Protein AF-A0A5B6Z9G5-F1 (afdb_monomer_lite)

Sequence (323 aa):
SIVTVLFQEIDYSLQIERFTKTFKMTALPQIHAKLITLLELLIKPQKDLNKVVNILQALYEVAIRDFFKEKRSIDQLREDGLALRRPVSSAGLLFENAVEVPNSNNETFYRQARRLHTIFTSLDSMHNIPTNLEARRRIAFFSNSLFMNMPHAPQVEKMMAFSVLTPYYNEEVVFSKEQLRTDNEDGISILYYLQTIYADEWKNFMERMRREGLVDDKEIWTNKLGDLRLWASYRGQTLARTVRGMMYYYRALKMLAFLDSASEMDIREGSRELASMRQGSSLDGFSSERSPSMRSLGRADSSLSLLFKGHECGTALMKFTYV

Organism: Davidia involucrata (NCBI:txid16924)

pLDDT: mean 77.59, std 17.52, range [23.08, 95.06]

Radius of gyration: 28.34 Å; chains: 1; bounding box: 59×41×86 Å

Foldseek 3Di:
DLVVLLVVVCVVCVVVVNNVVFWDVVLVVVLLVLLLVLLVQLLDPDHDQVVNQVSVLVNLCSSPAVTTPDGDDPVRCVVSVNDDVDDPPPDDDPCRPPDDRDDPPPPVVNVVSVVVSCVSPPDVPVVPQPPDPVVNVVVVVVVVVVPDPDDDDDQLLPDAADEAEDPDDPFDQWDDLCQQVDADPVRDGLVNVCCVVPVVVVVVLVVVVVLVPDDDPVCCVPVVVVVSRLVSSCPVPPNNVVVVVLVVLLVVQLVRNLVVPDDPVLVVVLVVQLVVVVVVSVPPDDDDDDDDDDDDPDDPPNSCVVSHPPVSNVSSCVRYHYD

Structure (mmCIF, N/CA/C/O backbone):
data_AF-A0A5B6Z9G5-F1
#
_entry.id   AF-A0A5B6Z9G5-F1
#
loop_
_atom_site.group_PDB
_atom_site.id
_atom_site.type_symbol
_atom_site.label_atom_id
_atom_site.label_alt_id
_atom_site.label_comp_id
_atom_site.label_asym_id
_atom_site.label_entity_id
_atom_site.label_seq_id
_atom_site.pdbx_PDB_ins_code
_atom_site.Cartn_x
_atom_site.Cartn_y
_atom_site.Cartn_z
_atom_site.occupancy
_atom_site.B_iso_or_equiv
_atom_site.auth_seq_id
_atom_site.auth_comp_id
_atom_site.auth_asym_id
_atom_site.auth_atom_id
_atom_site.pdbx_PDB_model_num
ATOM 1 N N . SER A 1 1 ? -19.121 -10.468 30.769 1.00 72.38 1 SER A N 1
ATOM 2 C CA . SER A 1 1 ? -17.883 -9.899 31.346 1.00 72.38 1 SER A CA 1
ATOM 3 C C . SER A 1 1 ? -18.091 -8.407 31.527 1.00 72.38 1 SER A C 1
ATOM 5 O O . SER A 1 1 ? -18.779 -7.834 30.692 1.00 72.38 1 SER A O 1
ATOM 7 N N . ILE A 1 2 ? -17.516 -7.789 32.566 1.00 79.94 2 ILE A N 1
ATOM 8 C CA . ILE A 1 2 ? -17.604 -6.334 32.826 1.00 79.94 2 ILE A CA 1
ATOM 9 C C . ILE A 1 2 ? -17.257 -5.531 31.563 1.00 79.94 2 ILE A C 1
ATOM 11 O O . ILE A 1 2 ? -17.966 -4.608 31.186 1.00 79.94 2 ILE A O 1
ATOM 15 N N . VAL A 1 3 ? -16.201 -5.949 30.858 1.00 80.56 3 VAL A N 1
ATOM 16 C CA . VAL A 1 3 ? -15.736 -5.307 29.621 1.00 80.56 3 VAL A CA 1
ATOM 17 C C . VAL A 1 3 ? -16.785 -5.380 28.506 1.00 80.56 3 VAL A C 1
ATOM 19 O O . VAL A 1 3 ? -16.980 -4.411 27.784 1.00 80.56 3 VAL A O 1
ATOM 22 N N . THR A 1 4 ? -17.492 -6.506 28.372 1.00 83.44 4 THR A N 1
ATOM 23 C CA . THR A 1 4 ? -18.550 -6.672 27.359 1.00 83.44 4 THR A CA 1
ATOM 24 C C . THR A 1 4 ? -19.717 -5.729 27.617 1.00 83.44 4 THR A C 1
ATOM 26 O O . THR A 1 4 ? -20.205 -5.111 26.681 1.00 83.44 4 THR A O 1
ATOM 29 N N . VAL A 1 5 ? -20.134 -5.602 28.880 1.00 84.88 5 VAL A N 1
ATOM 30 C CA . VAL A 1 5 ? -21.223 -4.699 29.276 1.00 84.88 5 VAL A CA 1
ATOM 31 C C . VAL A 1 5 ? -20.824 -3.247 29.022 1.00 84.88 5 VAL A C 1
ATOM 33 O O . VAL A 1 5 ? -21.593 -2.498 28.430 1.00 84.88 5 VAL A O 1
ATOM 36 N N . LEU A 1 6 ? -19.591 -2.871 29.381 1.00 85.50 6 LEU A N 1
ATOM 37 C CA . LEU A 1 6 ? -19.064 -1.534 29.110 1.00 85.50 6 LEU A CA 1
ATOM 38 C C . LEU A 1 6 ? -19.105 -1.197 27.611 1.00 85.50 6 LEU A C 1
ATOM 40 O O . LEU A 1 6 ? -19.570 -0.123 27.241 1.00 85.50 6 LEU A O 1
ATOM 44 N N . PHE A 1 7 ? -18.646 -2.106 26.744 1.00 86.69 7 PHE A N 1
ATOM 45 C CA . PHE A 1 7 ? -18.702 -1.881 25.296 1.00 86.69 7 PHE A CA 1
ATOM 46 C C . PHE A 1 7 ? -20.137 -1.818 24.767 1.00 86.69 7 PHE A C 1
ATOM 48 O O . PHE A 1 7 ? -20.434 -0.929 23.981 1.00 86.69 7 PHE A O 1
ATOM 55 N N . GLN A 1 8 ? -21.044 -2.671 25.251 1.00 88.44 8 GLN A N 1
ATOM 56 C CA . GLN A 1 8 ? -22.463 -2.604 24.882 1.00 88.44 8 GLN A CA 1
ATOM 57 C C . GLN A 1 8 ? -23.096 -1.260 25.256 1.00 88.44 8 GLN A C 1
ATOM 59 O O . GLN A 1 8 ? -23.886 -0.715 24.491 1.00 88.44 8 GLN A O 1
ATOM 64 N N . GLU A 1 9 ? -22.739 -0.701 26.410 1.00 85.62 9 GLU A N 1
ATOM 65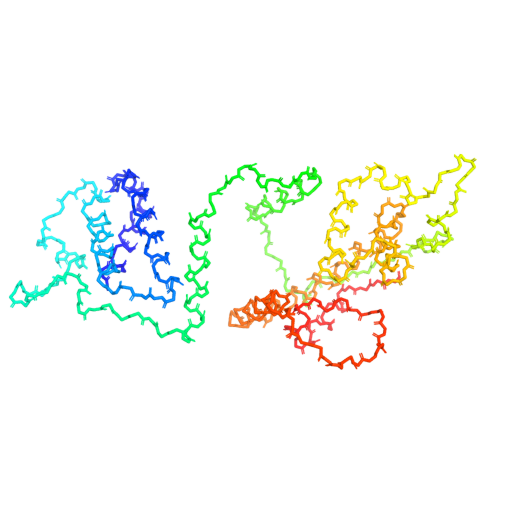 C CA . GLU A 1 9 ? -23.256 0.590 26.859 1.00 85.62 9 GLU A CA 1
ATOM 66 C C . GLU A 1 9 ? -22.680 1.771 26.061 1.00 85.62 9 GLU A C 1
ATOM 68 O O . GLU A 1 9 ? -23.389 2.742 25.764 1.00 85.62 9 GLU A O 1
ATOM 73 N N . ILE A 1 10 ? -21.409 1.670 25.660 1.00 88.06 10 ILE A N 1
ATOM 74 C CA . ILE A 1 10 ? -20.776 2.600 24.719 1.00 88.06 10 ILE A CA 1
ATOM 75 C C . ILE A 1 10 ? -21.482 2.538 23.361 1.00 88.06 10 ILE A C 1
ATOM 77 O O . ILE A 1 10 ? -21.904 3.579 22.857 1.00 88.06 10 ILE A O 1
ATOM 81 N N . ASP A 1 11 ? -21.663 1.340 22.804 1.00 89.06 11 ASP A N 1
ATOM 82 C CA . ASP A 1 11 ? -22.306 1.119 21.506 1.00 89.06 11 ASP A CA 1
ATOM 83 C C . ASP A 1 11 ? -23.750 1.627 21.511 1.00 89.06 11 ASP A C 1
ATOM 85 O O . ASP A 1 11 ? -24.159 2.355 20.606 1.00 89.06 11 ASP A O 1
ATOM 89 N N . TYR A 1 12 ? -24.508 1.330 22.570 1.00 90.62 12 TYR A N 1
ATOM 90 C CA . TYR A 1 12 ? -25.862 1.846 22.753 1.00 90.62 12 TYR A CA 1
ATOM 91 C C . TYR A 1 12 ? -25.879 3.378 22.807 1.00 90.62 12 TYR A C 1
ATOM 93 O O . TYR A 1 12 ? -26.676 4.018 22.124 1.00 90.62 12 TYR A O 1
ATOM 101 N N . SER A 1 13 ? -24.960 3.989 23.562 1.00 87.56 13 SER A N 1
ATOM 102 C CA . SER A 1 13 ? -24.855 5.451 23.666 1.00 87.56 13 SER A CA 1
ATOM 103 C C . SER A 1 13 ? -24.471 6.128 22.346 1.00 87.56 13 SER A C 1
ATOM 105 O O . SER A 1 13 ? -24.858 7.278 22.114 1.00 87.56 13 SER A O 1
ATOM 107 N N . LEU A 1 14 ? -23.708 5.438 21.492 1.00 88.50 14 LEU A N 1
ATOM 108 C CA . LEU A 1 14 ? -23.378 5.884 20.139 1.00 88.50 14 LEU A CA 1
ATOM 109 C C . LEU A 1 14 ? -24.593 5.788 19.210 1.00 88.50 14 LEU A C 1
ATOM 111 O O . LEU A 1 14 ? -24.876 6.754 18.509 1.00 88.50 14 LEU A O 1
ATOM 115 N N . GLN A 1 15 ? -25.345 4.683 19.256 1.00 90.69 15 GLN A N 1
ATOM 116 C CA . GLN A 1 15 ? -26.559 4.488 18.449 1.00 90.69 15 GLN A CA 1
ATOM 117 C C . GLN A 1 15 ? -27.635 5.542 18.730 1.00 90.69 15 GLN A C 1
ATOM 119 O O . GLN A 1 15 ? -28.311 5.992 17.812 1.00 90.69 15 GLN A O 1
ATOM 124 N N . ILE A 1 16 ? -27.782 5.957 19.990 1.00 92.62 16 ILE A N 1
ATOM 125 C CA . ILE A 1 16 ? -28.733 7.009 20.384 1.00 92.62 16 ILE A CA 1
ATOM 126 C C . ILE A 1 16 ? -28.155 8.431 20.257 1.00 92.62 16 ILE A C 1
ATOM 128 O O . ILE A 1 16 ? -28.803 9.382 20.693 1.00 92.62 16 ILE A O 1
ATOM 132 N N . GLU A 1 17 ? -26.929 8.580 19.740 1.00 88.44 17 GLU A N 1
ATOM 133 C CA . GLU A 1 17 ? -26.208 9.852 19.555 1.00 88.44 17 GLU A CA 1
ATOM 134 C C . GLU A 1 17 ? -26.022 10.684 20.845 1.00 88.44 17 GLU A C 1
ATOM 136 O O . GLU A 1 17 ? -25.923 11.914 20.827 1.00 88.44 17 GLU A O 1
ATOM 141 N N . ARG A 1 18 ? -25.956 10.030 22.013 1.00 88.56 18 ARG A N 1
ATOM 142 C CA . ARG A 1 18 ? -25.807 10.696 23.327 1.00 88.56 18 ARG A CA 1
ATOM 143 C C . ARG A 1 18 ? -24.480 10.417 24.017 1.00 88.56 18 ARG A C 1
ATOM 145 O O . ARG A 1 18 ? -24.321 10.768 25.183 1.00 88.56 18 ARG A O 1
ATOM 152 N N . PHE A 1 19 ? -23.500 9.874 23.306 1.00 86.88 19 PHE A N 1
ATOM 153 C CA . PHE A 1 19 ? -22.200 9.506 23.866 1.00 86.88 19 PHE A CA 1
ATOM 154 C C . PHE A 1 19 ? -21.541 10.615 24.710 1.00 86.88 19 PHE A C 1
ATOM 156 O O . PHE A 1 19 ? -21.166 10.380 25.854 1.00 86.88 19 PHE A O 1
ATOM 163 N N . THR A 1 20 ? -21.484 11.857 24.218 1.00 86.88 20 THR A N 1
ATOM 164 C CA . THR A 1 20 ? -20.889 12.990 24.960 1.00 86.88 20 THR A CA 1
ATOM 165 C C . THR A 1 20 ? -21.733 13.471 26.144 1.00 86.88 20 THR A C 1
ATOM 167 O O . THR A 1 20 ? -21.238 14.223 26.988 1.00 86.88 20 THR A O 1
ATOM 170 N N . LYS A 1 21 ? -23.007 13.070 26.230 1.00 86.00 21 LYS A N 1
ATOM 171 C CA . LYS A 1 21 ? -23.881 13.327 27.383 1.00 86.00 21 LYS A CA 1
ATOM 172 C C . LYS A 1 21 ? -23.712 12.254 28.455 1.00 86.00 21 LYS A C 1
ATOM 174 O O . LYS A 1 21 ? -23.708 12.609 29.625 1.00 86.00 21 LYS A O 1
ATOM 179 N N . THR A 1 22 ? -23.513 10.998 28.065 1.00 84.19 22 THR A N 1
ATOM 180 C CA . THR A 1 22 ? -23.320 9.871 28.990 1.00 84.19 22 THR A CA 1
ATOM 181 C C . THR A 1 22 ? -21.892 9.820 29.548 1.00 84.19 22 THR A C 1
ATOM 183 O O . THR A 1 22 ? -21.693 9.594 30.743 1.00 84.19 22 THR A O 1
ATOM 186 N N . PHE A 1 23 ? -20.889 10.096 28.708 1.00 88.50 23 PHE A N 1
ATOM 187 C CA . PHE A 1 23 ? -19.476 9.901 29.036 1.00 88.50 23 PHE A CA 1
ATOM 188 C C . PHE A 1 23 ? -18.672 11.203 29.113 1.00 88.50 23 PHE A C 1
ATOM 190 O O . PHE A 1 23 ? -18.927 12.196 28.423 1.00 88.50 23 PHE A O 1
ATOM 197 N N . LYS A 1 24 ? -17.658 11.199 29.977 1.00 88.75 24 LYS A N 1
ATOM 198 C CA . LYS A 1 24 ? -16.729 12.297 30.220 1.00 88.75 24 LYS A CA 1
ATOM 199 C C . LYS A 1 24 ? -15.472 12.119 29.365 1.00 88.75 24 LYS A C 1
ATOM 201 O O . LYS A 1 24 ? -14.555 11.377 29.711 1.00 88.75 24 LYS A O 1
ATOM 206 N N . MET A 1 25 ? -15.379 12.887 28.280 1.00 86.75 25 MET A N 1
ATOM 207 C CA . MET A 1 25 ? -14.253 12.809 27.334 1.00 86.75 25 MET A CA 1
ATOM 208 C C . MET A 1 25 ? -12.884 13.135 27.948 1.00 86.75 25 MET A C 1
ATOM 210 O O . MET A 1 25 ? -11.865 12.700 27.426 1.00 86.75 25 MET A O 1
ATOM 214 N N . THR A 1 26 ? -12.829 13.846 29.079 1.00 88.56 26 THR A N 1
ATOM 215 C CA . THR A 1 26 ? -11.560 14.143 29.769 1.00 88.56 26 THR A CA 1
ATOM 216 C C . THR A 1 26 ? -10.908 12.907 30.394 1.00 88.56 26 THR A C 1
ATOM 218 O O . THR A 1 26 ? -9.717 12.942 30.681 1.00 88.56 26 THR A O 1
ATOM 221 N N . ALA A 1 27 ? -11.672 11.837 30.644 1.00 87.69 27 ALA A N 1
ATOM 222 C CA . ALA A 1 27 ? -11.145 10.578 31.173 1.00 87.69 27 ALA A CA 1
ATOM 223 C C . ALA A 1 27 ? -10.546 9.690 30.066 1.00 87.69 27 ALA A C 1
ATOM 225 O O . ALA A 1 27 ? -9.712 8.831 30.341 1.00 87.69 27 ALA A O 1
ATOM 226 N N . LEU A 1 28 ? -10.898 9.925 28.796 1.00 86.75 28 LEU A N 1
ATOM 227 C CA . LEU A 1 28 ? -10.432 9.114 27.669 1.00 86.75 28 LEU A CA 1
ATOM 228 C C . LEU A 1 28 ? -8.901 9.169 27.464 1.00 86.75 28 LEU A C 1
ATOM 230 O O . LEU A 1 28 ? -8.300 8.104 27.308 1.00 86.75 28 LEU A O 1
ATOM 234 N N . PRO A 1 29 ? -8.221 10.335 27.554 1.00 89.00 29 PRO A N 1
ATOM 235 C CA . PRO A 1 29 ? -6.756 10.383 27.538 1.00 89.00 29 PRO A CA 1
ATOM 236 C C . PRO A 1 29 ? -6.107 9.591 28.680 1.00 89.00 29 PRO A C 1
ATOM 238 O O . PRO A 1 29 ? -5.030 9.025 28.505 1.00 89.00 29 PRO A O 1
ATOM 241 N N . GLN A 1 30 ? -6.761 9.518 29.845 1.00 88.69 30 GLN A N 1
ATOM 242 C CA . GLN A 1 30 ? -6.260 8.755 30.989 1.00 88.69 30 GLN A CA 1
ATOM 243 C C . GLN A 1 30 ? -6.385 7.248 30.740 1.00 88.69 30 GLN A C 1
ATOM 245 O O . GLN A 1 30 ? -5.425 6.516 30.973 1.00 88.69 30 GLN A O 1
ATOM 250 N N . ILE A 1 31 ? -7.520 6.797 30.192 1.00 89.38 31 ILE A N 1
ATOM 251 C CA . ILE A 1 31 ? -7.721 5.410 29.742 1.00 89.38 31 ILE A CA 1
ATOM 252 C C . ILE A 1 31 ? -6.648 5.035 28.715 1.00 89.38 31 ILE A C 1
ATOM 254 O O . ILE A 1 31 ? -5.987 4.010 28.864 1.00 89.38 31 ILE A O 1
ATOM 258 N N . HIS A 1 32 ? -6.422 5.896 27.719 1.00 88.31 32 HIS A N 1
ATOM 259 C CA . HIS A 1 32 ? -5.396 5.701 26.696 1.00 88.31 32 HIS A CA 1
ATOM 260 C C . HIS A 1 32 ? -3.990 5.548 27.301 1.00 88.31 32 HIS A C 1
ATOM 262 O O . HIS A 1 32 ? -3.297 4.572 27.016 1.00 88.31 32 HIS A O 1
ATOM 268 N N . ALA A 1 33 ? -3.588 6.453 28.199 1.00 89.62 33 ALA A N 1
ATOM 269 C CA . ALA A 1 33 ? -2.290 6.379 28.869 1.00 89.62 33 ALA A CA 1
ATOM 270 C C . ALA A 1 33 ? -2.132 5.090 29.696 1.00 89.62 33 ALA A C 1
ATOM 272 O O . ALA A 1 33 ? -1.096 4.429 29.628 1.00 89.62 33 ALA A O 1
ATOM 273 N N . LYS A 1 34 ? -3.169 4.686 30.444 1.00 89.44 34 LYS A N 1
ATOM 274 C CA . LYS A 1 34 ? -3.148 3.446 31.236 1.00 89.44 34 LYS A CA 1
ATOM 275 C C . LYS A 1 34 ? -3.071 2.199 30.351 1.00 89.44 34 LYS A C 1
ATOM 277 O O . LYS A 1 34 ? -2.311 1.285 30.670 1.00 89.44 34 LYS A O 1
ATOM 282 N N . LEU A 1 35 ? -3.772 2.177 29.216 1.00 89.44 35 LEU A N 1
ATOM 283 C CA . LEU A 1 35 ? -3.677 1.094 28.232 1.00 89.44 35 LEU A CA 1
ATOM 284 C C . LEU A 1 35 ? -2.273 0.972 27.631 1.00 89.44 35 LEU A C 1
ATOM 286 O O . LEU A 1 35 ? -1.777 -0.146 27.508 1.00 89.44 35 LEU A O 1
ATOM 290 N N . ILE A 1 36 ? -1.604 2.088 27.320 1.00 89.25 36 ILE A N 1
ATOM 291 C CA . ILE A 1 36 ? -0.202 2.064 26.872 1.00 89.25 36 ILE A CA 1
ATOM 292 C C . ILE A 1 36 ? 0.682 1.425 27.945 1.00 89.25 36 ILE A C 1
ATOM 294 O O . ILE A 1 36 ? 1.381 0.457 27.652 1.00 89.25 36 ILE A O 1
ATOM 298 N N . THR A 1 37 ? 0.587 1.879 29.201 1.00 89.44 37 THR A N 1
ATOM 299 C CA . THR A 1 37 ? 1.407 1.313 30.290 1.00 89.44 37 THR A CA 1
ATOM 300 C C . THR A 1 37 ? 1.150 -0.179 30.514 1.00 89.44 37 THR A C 1
ATOM 302 O O . THR A 1 37 ? 2.078 -0.933 30.808 1.00 89.44 37 THR A O 1
ATOM 305 N N . LEU A 1 38 ? -0.095 -0.636 30.327 1.00 88.75 38 LEU A N 1
ATOM 306 C CA . LEU A 1 38 ? -0.443 -2.054 30.397 1.00 88.75 38 LEU A CA 1
ATOM 307 C C . LEU A 1 38 ? 0.241 -2.842 29.274 1.00 88.75 38 LEU A C 1
ATOM 309 O O . LEU A 1 38 ? 0.842 -3.886 29.525 1.00 88.75 38 LEU A O 1
ATOM 313 N N . LEU A 1 39 ? 0.175 -2.340 28.039 1.00 88.00 39 LEU A N 1
ATOM 314 C CA . LEU A 1 39 ? 0.778 -2.988 26.877 1.00 88.00 39 LEU A CA 1
ATOM 315 C C . LEU A 1 39 ? 2.306 -3.028 26.971 1.00 88.00 39 LEU A C 1
ATOM 317 O O . LEU A 1 39 ? 2.897 -4.064 26.674 1.00 88.00 39 LEU A O 1
ATOM 321 N N . GLU A 1 40 ? 2.946 -1.960 27.444 1.00 88.12 40 GLU A N 1
ATOM 322 C CA . GLU A 1 40 ? 4.393 -1.925 27.687 1.00 88.12 40 GLU A CA 1
ATOM 323 C C . GLU A 1 40 ? 4.837 -3.004 28.682 1.00 88.12 40 GLU A C 1
ATOM 325 O O . GLU A 1 40 ? 5.852 -3.668 28.464 1.00 88.12 40 GLU A O 1
ATOM 330 N N . LEU A 1 41 ? 4.076 -3.222 29.760 1.00 85.81 41 LEU A N 1
ATOM 331 C CA . LEU A 1 41 ? 4.368 -4.291 30.719 1.00 85.81 41 LEU A CA 1
ATOM 332 C C . LEU A 1 41 ? 4.132 -5.685 30.142 1.00 85.81 41 LEU A C 1
ATOM 334 O O . LEU A 1 41 ? 4.900 -6.597 30.437 1.00 85.81 41 LEU A O 1
ATOM 338 N N . LEU A 1 42 ? 3.098 -5.857 29.316 1.00 83.69 42 LEU A N 1
ATOM 339 C CA . LEU A 1 42 ? 2.802 -7.140 28.680 1.00 83.69 42 LEU A CA 1
ATOM 340 C C . LEU A 1 42 ? 3.830 -7.516 27.604 1.00 83.69 42 LEU A C 1
ATOM 342 O O . LEU A 1 42 ? 4.060 -8.702 27.384 1.00 83.69 42 LEU A O 1
ATOM 346 N N . ILE A 1 43 ? 4.444 -6.533 26.938 1.00 82.94 43 ILE A N 1
ATOM 347 C CA . ILE A 1 43 ? 5.463 -6.755 25.900 1.00 82.94 43 ILE A CA 1
ATOM 348 C C . ILE A 1 43 ? 6.837 -7.091 26.507 1.00 82.94 43 ILE A C 1
ATOM 350 O O . ILE A 1 43 ? 7.643 -7.752 25.847 1.00 82.94 43 ILE A O 1
ATOM 354 N N . LYS A 1 44 ? 7.120 -6.672 27.750 1.00 81.88 44 LYS A N 1
ATOM 355 C CA . LYS A 1 44 ? 8.398 -6.950 28.426 1.00 81.88 44 LYS A CA 1
ATOM 356 C C . LYS A 1 44 ? 8.603 -8.455 28.691 1.00 81.88 44 LYS A C 1
ATOM 358 O O . LYS A 1 44 ? 7.646 -9.164 29.001 1.00 81.88 44 LYS A O 1
ATOM 363 N N . PRO A 1 45 ? 9.858 -8.950 28.624 1.00 69.81 45 PRO A N 1
ATOM 364 C CA . PRO A 1 45 ? 10.168 -10.367 28.836 1.00 69.81 45 PRO A CA 1
ATOM 365 C C . PRO A 1 45 ? 9.946 -10.814 30.289 1.00 69.81 45 PRO A C 1
ATOM 367 O O . PRO A 1 45 ? 9.496 -11.932 30.522 1.00 69.81 45 PRO A O 1
ATOM 370 N N . GLN A 1 46 ? 10.213 -9.939 31.265 1.00 72.44 46 GLN A N 1
ATOM 371 C CA . GLN A 1 46 ? 9.884 -10.167 32.673 1.00 72.44 46 GLN A CA 1
ATOM 372 C C . GLN A 1 46 ? 8.568 -9.474 33.017 1.00 72.44 46 GLN A C 1
ATOM 374 O O . GLN A 1 46 ? 8.451 -8.251 32.900 1.00 72.44 46 GLN A O 1
ATOM 379 N N . LYS A 1 47 ? 7.586 -10.267 33.445 1.00 75.62 47 LYS A N 1
ATOM 380 C CA . LYS A 1 47 ? 6.232 -9.798 33.737 1.00 75.62 47 LYS A CA 1
ATOM 381 C C . LYS A 1 47 ? 6.034 -9.715 35.239 1.00 75.62 47 LYS A C 1
ATOM 383 O O . LYS A 1 47 ? 6.121 -10.718 35.939 1.00 75.62 47 LYS A O 1
ATOM 388 N N . ASP A 1 48 ? 5.745 -8.517 35.715 1.00 78.62 48 ASP A N 1
ATOM 389 C CA . ASP A 1 48 ? 5.401 -8.280 37.110 1.00 78.62 48 ASP A CA 1
ATOM 390 C C . ASP A 1 48 ? 3.876 -8.328 37.255 1.00 78.62 48 ASP A C 1
ATOM 392 O O . ASP A 1 48 ? 3.177 -7.382 36.879 1.00 78.62 48 ASP A O 1
ATOM 396 N N . LEU A 1 49 ? 3.360 -9.460 37.746 1.00 78.44 49 LEU A N 1
ATOM 397 C CA . LEU A 1 49 ? 1.920 -9.698 37.885 1.00 78.44 49 LEU A CA 1
ATOM 398 C C . LEU A 1 49 ? 1.255 -8.652 38.788 1.00 78.44 49 LEU A C 1
ATOM 400 O O . LEU A 1 49 ? 0.174 -8.169 38.460 1.00 78.44 49 LEU A O 1
ATOM 404 N N . ASN A 1 50 ? 1.931 -8.218 39.854 1.00 80.25 50 ASN A N 1
ATOM 405 C CA . ASN A 1 50 ? 1.393 -7.226 40.785 1.00 80.25 50 ASN A CA 1
ATOM 406 C C . ASN A 1 50 ? 1.214 -5.869 40.098 1.00 80.25 50 ASN A C 1
ATOM 408 O O . ASN A 1 50 ? 0.188 -5.209 40.258 1.00 80.25 50 ASN A O 1
ATOM 412 N N . LYS A 1 51 ? 2.180 -5.461 39.265 1.00 82.62 51 LYS A N 1
ATOM 413 C CA . LYS A 1 51 ? 2.053 -4.224 38.477 1.00 82.62 51 LYS A CA 1
ATOM 414 C C . LYS A 1 51 ? 0.936 -4.311 37.440 1.00 82.62 51 LYS A C 1
ATOM 416 O O . LYS A 1 51 ? 0.218 -3.330 37.255 1.00 82.62 51 LYS A O 1
ATOM 421 N N . VAL A 1 52 ? 0.768 -5.464 36.790 1.00 83.31 52 VAL A N 1
ATOM 422 C CA . VAL A 1 52 ? -0.331 -5.687 35.834 1.00 83.31 52 VAL A CA 1
ATOM 423 C C . VAL A 1 52 ? -1.684 -5.573 36.537 1.00 83.31 52 VAL A C 1
ATOM 425 O O . VAL A 1 52 ? -2.550 -4.843 36.059 1.00 83.31 52 VAL A O 1
ATOM 428 N N . VAL A 1 53 ? -1.847 -6.222 37.694 1.00 83.00 53 VAL A N 1
ATOM 429 C CA . VAL A 1 53 ? -3.068 -6.143 38.512 1.00 83.00 53 VAL A CA 1
ATOM 430 C C . VAL A 1 53 ? -3.357 -4.697 38.923 1.00 83.00 53 VAL A C 1
ATOM 432 O O . VAL A 1 53 ? -4.464 -4.214 38.690 1.00 83.00 53 VAL A O 1
ATOM 435 N N . ASN A 1 54 ? -2.360 -3.968 39.431 1.00 85.06 54 ASN A N 1
ATOM 436 C CA . ASN A 1 54 ? -2.520 -2.565 39.830 1.00 85.06 54 ASN A CA 1
ATOM 437 C C . ASN A 1 54 ? -2.962 -1.667 38.664 1.00 85.06 54 ASN A C 1
ATOM 439 O O . ASN A 1 54 ? -3.795 -0.779 38.837 1.00 85.06 54 ASN A O 1
ATOM 443 N N . ILE A 1 55 ? -2.434 -1.894 37.457 1.00 86.06 55 ILE A N 1
ATOM 444 C CA . ILE A 1 55 ? -2.836 -1.121 36.274 1.00 86.06 55 ILE A CA 1
ATOM 445 C C . ILE A 1 55 ? -4.239 -1.502 35.811 1.00 86.06 55 ILE A C 1
ATOM 447 O O . ILE A 1 55 ? -4.996 -0.612 35.439 1.00 86.06 55 ILE A O 1
ATOM 451 N N . LEU A 1 56 ? -4.619 -2.781 35.860 1.00 85.00 56 LEU A N 1
ATOM 452 C CA . LEU A 1 56 ? -5.982 -3.211 35.537 1.00 85.00 56 LEU A CA 1
ATOM 453 C C . LEU A 1 56 ? -7.009 -2.644 36.523 1.00 85.00 56 LEU A C 1
ATOM 455 O O . LEU A 1 56 ? -8.083 -2.220 36.101 1.00 85.00 56 LEU A O 1
ATOM 459 N N . GLN A 1 57 ? -6.671 -2.566 37.812 1.00 84.06 57 GLN A N 1
ATOM 460 C CA . GLN A 1 57 ? -7.495 -1.896 38.822 1.00 84.06 57 GLN A CA 1
ATOM 461 C C . GLN A 1 57 ? -7.625 -0.399 38.541 1.00 84.06 57 GLN A C 1
ATOM 463 O O . GLN A 1 57 ? -8.740 0.116 38.506 1.00 84.06 57 GLN A O 1
ATOM 468 N N . ALA A 1 58 ? -6.509 0.283 38.267 1.00 86.25 58 ALA A N 1
ATOM 469 C CA . ALA A 1 58 ? -6.525 1.698 37.908 1.00 86.25 58 ALA A CA 1
ATOM 470 C C . ALA A 1 58 ? -7.327 1.950 36.619 1.00 86.25 58 ALA A C 1
ATOM 472 O O . ALA A 1 58 ? -8.059 2.928 36.521 1.00 86.25 58 ALA A O 1
ATOM 473 N N . LEU A 1 59 ? -7.220 1.061 35.629 1.00 87.06 59 LEU A N 1
ATOM 474 C CA . LEU A 1 59 ? -7.981 1.144 34.386 1.00 87.06 59 LEU A CA 1
ATOM 475 C C . LEU A 1 59 ? -9.477 0.946 34.637 1.00 87.06 59 LEU A C 1
ATOM 477 O O . LEU A 1 59 ? -10.278 1.692 34.086 1.00 87.06 59 LEU A O 1
ATOM 481 N N . TYR A 1 60 ? -9.852 -0.021 35.476 1.00 85.56 60 TYR A N 1
ATOM 482 C CA . TYR A 1 60 ? -11.239 -0.241 35.882 1.00 85.56 60 TYR A CA 1
ATOM 483 C C . TYR A 1 60 ? -11.810 0.975 36.618 1.00 85.56 60 TYR A C 1
ATOM 485 O O . TYR A 1 60 ? -12.923 1.402 36.323 1.00 85.56 60 TYR A O 1
ATOM 493 N N . GLU A 1 61 ? -11.046 1.564 37.538 1.00 85.31 61 GLU A N 1
ATOM 494 C CA . GLU A 1 61 ? -11.465 2.759 38.267 1.00 85.31 61 GLU A CA 1
ATOM 495 C C . GLU A 1 61 ? -11.727 3.927 37.313 1.00 85.31 61 GLU A C 1
ATOM 497 O O . GLU A 1 61 ? -12.823 4.485 37.319 1.00 85.31 61 GLU A O 1
ATOM 502 N N . VAL A 1 62 ? -10.792 4.220 36.407 1.00 86.12 62 VAL A N 1
ATOM 503 C CA . VAL A 1 62 ? -10.974 5.303 35.432 1.00 86.12 62 VAL A CA 1
ATOM 504 C C . VAL A 1 62 ? -12.121 4.990 34.458 1.00 86.12 62 VAL A C 1
ATOM 506 O O . VAL A 1 62 ? -12.949 5.856 34.182 1.00 86.12 62 VAL A O 1
ATOM 509 N N . ALA A 1 63 ? -12.219 3.757 33.952 1.00 84.88 63 ALA A N 1
ATOM 510 C CA . ALA A 1 63 ? -13.211 3.376 32.942 1.00 84.88 63 ALA A CA 1
ATOM 511 C C . ALA A 1 63 ? -14.644 3.257 33.483 1.00 84.88 63 ALA A C 1
ATOM 513 O O . ALA A 1 63 ? -15.588 3.481 32.732 1.00 84.88 63 ALA A O 1
ATOM 514 N N . ILE A 1 64 ? -14.827 2.902 34.757 1.00 83.31 64 ILE A N 1
ATOM 515 C CA . ILE A 1 64 ? -16.159 2.703 35.349 1.00 83.31 64 ILE A CA 1
ATOM 516 C C . ILE A 1 64 ? -16.574 3.878 36.238 1.00 83.31 64 ILE A C 1
ATOM 518 O O . ILE A 1 64 ? -17.755 4.214 36.276 1.00 83.31 64 ILE A O 1
ATOM 522 N N . ARG A 1 65 ? -15.643 4.532 36.946 1.00 80.81 65 ARG A N 1
ATOM 523 C CA . ARG A 1 65 ? -15.981 5.629 37.873 1.00 80.81 65 ARG A CA 1
ATOM 524 C C . ARG A 1 65 ? -15.793 7.019 37.285 1.00 80.81 65 ARG A C 1
ATOM 526 O O . ARG A 1 65 ? -16.623 7.883 37.550 1.00 80.81 65 ARG A O 1
ATOM 533 N N . ASP A 1 66 ? -14.738 7.236 36.501 1.00 82.75 66 ASP A N 1
ATOM 534 C CA . ASP A 1 66 ? -14.409 8.575 35.987 1.00 82.75 66 ASP A CA 1
ATOM 535 C C . ASP A 1 66 ? -14.916 8.825 34.565 1.00 82.75 66 ASP A C 1
ATOM 537 O O . ASP A 1 66 ? -15.114 9.977 34.160 1.00 82.75 66 ASP A O 1
ATOM 541 N N . PHE A 1 67 ? -15.116 7.756 33.795 1.00 86.44 67 PHE A N 1
ATOM 542 C CA . PHE A 1 67 ? -15.575 7.844 32.416 1.00 86.44 67 PHE A CA 1
ATOM 543 C C . PHE A 1 67 ? -17.072 8.137 32.308 1.00 86.44 67 PHE A C 1
ATOM 545 O O . PHE A 1 67 ? -17.474 8.859 31.400 1.00 86.44 67 PHE A O 1
ATOM 552 N N . PHE A 1 68 ? -17.900 7.650 33.231 1.00 84.62 68 PHE A N 1
ATOM 553 C CA . PHE A 1 68 ? -19.321 7.995 33.286 1.00 84.62 68 PHE A CA 1
ATOM 554 C C . PHE A 1 68 ? -19.513 9.374 33.927 1.00 84.62 68 PHE A C 1
ATOM 556 O O . PHE A 1 68 ? -18.897 9.689 34.945 1.00 84.62 68 PHE A O 1
ATOM 563 N N . LYS A 1 69 ? -20.370 10.224 33.345 1.00 82.69 69 LYS A N 1
ATOM 564 C CA . LYS A 1 69 ? -20.697 11.523 33.965 1.00 82.69 69 LYS A CA 1
ATOM 565 C C . LYS A 1 69 ? -21.556 11.363 35.216 1.00 82.69 69 LYS A C 1
ATOM 567 O O . LYS A 1 69 ? -21.374 12.103 36.182 1.00 82.69 69 LYS A O 1
ATOM 572 N N . GLU A 1 70 ? -22.485 10.414 35.187 1.00 81.06 70 GLU A N 1
ATOM 573 C CA . GLU A 1 70 ? -23.328 10.076 36.327 1.00 81.06 70 GLU A CA 1
ATOM 574 C C . GLU A 1 70 ? -22.609 9.071 37.223 1.00 81.06 70 GLU A C 1
ATOM 576 O O . GLU A 1 70 ? -22.199 7.996 36.786 1.00 81.06 70 GLU A O 1
ATOM 581 N N . LYS A 1 71 ? -22.450 9.426 38.499 1.00 76.81 71 LYS A N 1
ATOM 582 C CA . LYS A 1 71 ? -21.830 8.538 39.480 1.00 76.81 71 LYS A CA 1
ATOM 583 C C . LYS A 1 71 ? -22.847 7.490 39.917 1.00 76.81 71 LYS A C 1
ATOM 585 O O . LYS A 1 71 ? -23.840 7.834 40.553 1.00 76.81 71 LYS A O 1
ATOM 590 N N . ARG A 1 72 ? -22.572 6.224 39.612 1.00 77.56 72 ARG A N 1
ATOM 591 C CA . ARG A 1 72 ? -23.378 5.086 40.068 1.00 77.56 72 ARG A CA 1
ATOM 592 C C . ARG A 1 72 ? -22.915 4.601 41.435 1.00 77.56 72 ARG A C 1
ATOM 594 O O . ARG A 1 72 ? -21.717 4.607 41.736 1.00 77.56 72 ARG A O 1
ATOM 601 N N . SER A 1 73 ? -23.861 4.172 42.265 1.00 76.62 73 SER A N 1
ATOM 602 C CA . SER A 1 73 ? -23.532 3.471 43.507 1.00 76.62 73 SER A CA 1
ATOM 603 C C . SER A 1 73 ? -22.938 2.089 43.201 1.00 76.62 73 SER A C 1
ATOM 605 O O . SER A 1 73 ? -23.105 1.543 42.110 1.00 76.62 73 SER A O 1
ATOM 607 N N . ILE A 1 74 ? -22.234 1.496 44.170 1.00 70.25 74 ILE A N 1
ATOM 608 C CA . ILE A 1 74 ? -21.650 0.153 44.004 1.00 70.25 74 ILE A CA 1
ATOM 609 C C . ILE A 1 74 ? -22.742 -0.890 43.724 1.00 70.25 74 ILE A C 1
ATOM 611 O O . ILE A 1 74 ? -22.507 -1.824 42.961 1.00 70.25 74 ILE A O 1
ATOM 615 N N . ASP A 1 75 ? -23.930 -0.715 44.300 1.00 71.50 75 ASP A N 1
ATOM 616 C CA . ASP A 1 75 ? -25.049 -1.637 44.109 1.00 71.50 75 ASP A CA 1
ATOM 617 C C . ASP A 1 75 ? -25.670 -1.498 42.715 1.00 71.50 75 ASP A C 1
ATOM 619 O O . ASP A 1 75 ? -25.889 -2.512 42.057 1.00 71.50 75 ASP A O 1
ATOM 623 N N . GLN A 1 76 ? -25.791 -0.275 42.188 1.00 75.00 76 GLN A N 1
ATOM 624 C CA . GLN A 1 76 ? -26.195 -0.045 40.793 1.00 75.00 76 GLN A CA 1
ATOM 625 C C . GLN A 1 76 ? -25.198 -0.664 39.803 1.00 75.00 76 GLN A C 1
ATOM 627 O O . GLN A 1 76 ? -25.589 -1.352 38.868 1.00 75.00 76 GLN A O 1
ATOM 632 N N . LEU A 1 77 ? -23.889 -0.525 40.049 1.00 75.44 77 LEU A N 1
ATOM 633 C CA . LEU A 1 77 ? -22.866 -1.151 39.202 1.00 75.44 77 LEU A CA 1
ATOM 634 C C . LEU A 1 77 ? -22.938 -2.690 39.217 1.00 75.44 77 LEU A C 1
ATOM 636 O O . LEU A 1 77 ? -22.563 -3.338 38.239 1.00 75.44 77 LEU A O 1
ATOM 640 N N . ARG A 1 78 ? -23.398 -3.299 40.318 1.00 77.12 78 ARG A N 1
ATOM 641 C CA . ARG A 1 78 ? -23.594 -4.757 40.422 1.00 77.12 78 ARG A CA 1
ATOM 642 C C . ARG A 1 78 ? -24.838 -5.225 39.671 1.00 77.12 78 ARG A C 1
ATOM 644 O O . ARG A 1 78 ? -24.799 -6.300 39.060 1.00 77.12 78 ARG A O 1
ATOM 651 N N . GLU A 1 79 ? -25.913 -4.442 39.725 1.00 75.25 79 GLU A N 1
ATOM 652 C CA . GLU A 1 79 ? -27.138 -4.683 38.957 1.00 75.25 79 GLU A CA 1
ATOM 653 C C . GLU A 1 79 ? -26.842 -4.616 37.458 1.00 75.25 79 GLU A C 1
ATOM 655 O O . GLU A 1 79 ? -27.088 -5.600 36.752 1.00 75.25 79 GLU A O 1
ATOM 660 N N . ASP A 1 80 ? -26.154 -3.554 37.032 1.00 72.31 80 ASP A N 1
ATOM 661 C CA . ASP A 1 80 ? -25.727 -3.315 35.649 1.00 72.31 80 ASP A CA 1
ATOM 662 C C . ASP A 1 80 ? -24.708 -4.350 35.140 1.00 72.31 80 ASP A C 1
ATOM 664 O O . ASP A 1 80 ? -24.465 -4.458 33.944 1.00 72.31 80 ASP A O 1
ATOM 668 N N . GLY A 1 81 ? -24.084 -5.135 36.026 1.00 74.19 81 GLY A N 1
ATOM 669 C CA . GLY A 1 81 ? -23.056 -6.115 35.654 1.00 74.19 81 GLY A CA 1
ATOM 670 C C . GLY A 1 81 ? -21.682 -5.502 35.347 1.00 74.19 81 GLY A C 1
ATOM 671 O O . GLY A 1 81 ? -20.805 -6.190 34.814 1.00 74.19 81 GLY A O 1
ATOM 672 N N . LEU A 1 82 ? -21.480 -4.235 35.718 1.00 74.88 82 LEU A N 1
ATOM 673 C CA . LEU A 1 82 ? -20.210 -3.508 35.642 1.00 74.88 82 LEU A CA 1
ATOM 674 C C . LEU A 1 82 ? -19.307 -3.749 36.860 1.00 74.88 82 LEU A C 1
ATOM 676 O O . LEU A 1 82 ? -18.130 -3.413 36.818 1.00 74.88 82 LEU A O 1
ATOM 680 N N . ALA A 1 83 ? -19.824 -4.370 37.921 1.00 73.00 83 ALA A N 1
ATOM 681 C CA . ALA A 1 83 ? -19.065 -4.813 39.086 1.00 73.00 83 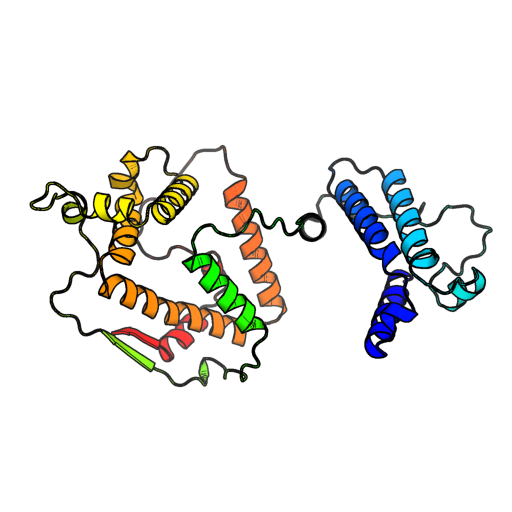ALA A CA 1
ATOM 682 C C . ALA A 1 83 ? -19.319 -6.298 39.394 1.00 73.00 83 ALA A C 1
ATOM 684 O O . ALA A 1 83 ? -20.356 -6.870 39.052 1.00 73.00 83 ALA A O 1
ATOM 685 N N . LEU A 1 84 ? -18.368 -6.945 40.073 1.00 67.50 84 LEU A N 1
ATOM 686 C CA . LEU A 1 84 ? -18.499 -8.349 40.464 1.00 67.50 84 LEU A CA 1
ATOM 687 C C . LEU A 1 84 ? -19.638 -8.524 41.490 1.00 67.50 84 LEU A C 1
ATOM 689 O O . LEU A 1 84 ? -19.649 -7.868 42.531 1.00 67.50 84 LEU A O 1
ATOM 693 N N . ARG A 1 85 ? -20.559 -9.465 41.237 1.00 61.69 85 ARG A N 1
ATOM 694 C CA . ARG A 1 85 ? -21.704 -9.785 42.120 1.00 61.69 85 ARG A CA 1
ATOM 695 C C . ARG A 1 85 ? -21.336 -10.567 43.397 1.00 61.69 85 ARG A C 1
ATOM 697 O O . ARG A 1 85 ? -22.223 -10.997 44.126 1.00 61.69 85 ARG A O 1
ATOM 704 N N . ARG A 1 86 ? -20.046 -10.807 43.669 1.00 57.84 86 ARG A N 1
ATOM 705 C CA . ARG A 1 86 ? -19.593 -11.646 44.796 1.00 57.84 86 ARG A CA 1
ATOM 706 C C . ARG A 1 86 ? -19.603 -10.844 46.119 1.00 57.84 86 ARG A C 1
ATOM 708 O O . ARG A 1 86 ? -19.230 -9.668 46.092 1.00 57.84 86 ARG A O 1
ATOM 715 N N . PRO A 1 87 ? -19.999 -11.438 47.267 1.00 52.44 87 PRO A N 1
ATOM 716 C CA . PRO A 1 87 ? -19.958 -10.757 48.561 1.00 52.44 87 PRO A CA 1
ATOM 717 C C . PRO A 1 87 ? -18.523 -10.387 48.949 1.00 52.44 87 PRO A C 1
ATOM 719 O O . PRO A 1 87 ? -17.582 -11.122 48.658 1.00 52.44 87 PRO A O 1
ATOM 722 N N . VAL A 1 88 ? -18.378 -9.272 49.663 1.00 52.34 88 VAL A N 1
ATOM 723 C CA . VAL A 1 88 ? -17.120 -8.647 50.125 1.00 52.34 88 VAL A CA 1
ATOM 724 C C . VAL A 1 88 ? -16.301 -9.547 51.084 1.00 52.34 88 VAL A C 1
ATOM 726 O O . VAL A 1 88 ? -15.198 -9.200 51.483 1.00 52.34 88 VAL A O 1
ATOM 729 N N . SER A 1 89 ? -16.801 -10.736 51.433 1.00 49.59 89 SER A N 1
ATOM 730 C CA . SER A 1 89 ? -16.221 -11.647 52.433 1.00 49.59 89 SER A CA 1
ATOM 731 C C . SER A 1 89 ? -15.144 -12.612 51.907 1.00 49.59 89 SER A C 1
ATOM 733 O O . SER A 1 89 ? -14.699 -13.481 52.650 1.00 49.59 89 SER A O 1
ATOM 735 N N . SER A 1 90 ? -14.693 -12.485 50.657 1.00 48.66 90 SER A N 1
ATOM 736 C CA . SER A 1 90 ? -13.502 -13.187 50.152 1.00 48.66 90 SER A CA 1
ATOM 737 C C . SER A 1 90 ? -12.432 -12.152 49.814 1.00 48.66 90 SER A C 1
ATOM 739 O O . SER A 1 90 ? -12.465 -11.545 48.748 1.00 48.66 90 SER A O 1
ATOM 741 N N . ALA A 1 91 ? -11.542 -11.911 50.776 1.00 45.78 91 ALA A N 1
ATOM 742 C CA . ALA A 1 91 ? -10.522 -10.867 50.784 1.00 45.78 91 ALA A CA 1
ATOM 743 C C . ALA A 1 91 ? -9.481 -11.034 49.662 1.00 45.78 91 ALA A C 1
ATOM 745 O O . ALA A 1 91 ? -8.445 -11.663 49.847 1.00 45.78 91 ALA A O 1
ATOM 746 N N . GLY A 1 92 ? -9.762 -10.460 48.498 1.00 57.34 92 GLY A N 1
ATOM 747 C CA . GLY A 1 92 ? -8.781 -10.228 47.443 1.00 57.34 92 GLY A CA 1
ATOM 748 C C . GLY A 1 92 ? -9.164 -8.974 46.669 1.00 57.34 92 GLY A C 1
ATOM 749 O O . GLY A 1 92 ? -10.350 -8.728 46.427 1.00 57.34 92 GLY A O 1
ATOM 750 N N . LEU A 1 93 ? -8.178 -8.159 46.310 1.00 61.22 93 LEU A N 1
ATOM 751 C CA . LEU A 1 93 ? -8.375 -6.995 45.457 1.00 61.22 93 LEU A CA 1
ATOM 752 C C . LEU A 1 93 ? -8.885 -7.440 44.071 1.00 61.22 93 LEU A C 1
ATOM 754 O O . LEU A 1 93 ? -8.673 -8.574 43.627 1.00 61.22 93 LEU A O 1
ATOM 758 N N . LEU A 1 94 ? -9.573 -6.541 43.357 1.00 64.38 94 LEU A N 1
ATOM 759 C CA . LEU A 1 94 ? -10.032 -6.795 41.984 1.00 64.38 94 LEU A CA 1
ATOM 760 C C . LEU A 1 94 ? -8.856 -7.282 41.119 1.00 64.38 94 LEU A C 1
ATOM 762 O O . LEU A 1 94 ? -7.809 -6.646 41.082 1.00 64.38 94 LEU A O 1
ATOM 766 N N . PHE A 1 95 ? -9.040 -8.399 40.413 1.00 67.00 95 PHE A N 1
ATOM 767 C CA . PHE A 1 95 ? -8.051 -9.023 39.519 1.00 67.00 95 PHE A CA 1
ATOM 768 C C . PHE A 1 95 ? -6.848 -9.730 40.178 1.00 67.00 95 PHE A C 1
ATOM 770 O O . PHE A 1 95 ? -6.107 -10.393 39.461 1.00 67.00 95 PHE A O 1
ATOM 777 N N . GLU A 1 96 ? -6.682 -9.696 41.504 1.00 60.00 96 GLU A N 1
ATOM 778 C CA . GLU A 1 96 ? -5.509 -10.273 42.197 1.00 60.00 96 GLU A CA 1
ATOM 779 C C . GLU A 1 96 ? -5.315 -11.780 41.934 1.00 60.00 96 GLU A C 1
ATOM 781 O O . GLU A 1 96 ? -4.197 -12.230 41.716 1.00 60.00 96 GLU A O 1
ATOM 786 N N . ASN A 1 97 ? -6.413 -12.540 41.834 1.00 60.84 97 ASN A N 1
ATOM 787 C CA . ASN A 1 97 ? -6.401 -13.992 41.592 1.00 60.84 97 ASN A CA 1
ATOM 788 C C . ASN A 1 97 ? -6.966 -14.398 40.216 1.00 60.84 97 ASN A C 1
ATOM 790 O O . ASN A 1 97 ? -7.330 -15.554 40.020 1.00 60.84 97 ASN A O 1
ATOM 794 N N . ALA A 1 98 ? -7.133 -13.448 39.290 1.00 63.78 98 ALA A N 1
ATOM 795 C CA . ALA A 1 98 ? -7.830 -13.680 38.015 1.00 63.78 98 ALA A CA 1
ATOM 796 C C . ALA A 1 98 ? -6.982 -13.374 36.770 1.00 63.78 98 ALA A C 1
ATOM 798 O O . ALA A 1 98 ? -7.443 -13.590 35.650 1.00 63.78 98 ALA A O 1
ATOM 799 N N . VAL A 1 99 ? -5.771 -12.832 36.941 1.00 68.88 99 VAL A N 1
ATOM 800 C CA . VAL A 1 99 ? -4.899 -12.458 35.821 1.00 68.88 99 VAL A CA 1
ATOM 801 C C . VAL A 1 99 ? -3.998 -13.630 35.456 1.00 68.88 99 VAL A C 1
ATOM 803 O O . VAL A 1 99 ? -2.932 -13.824 36.033 1.00 68.88 99 VAL A O 1
ATOM 806 N N . GLU A 1 100 ? -4.410 -14.380 34.441 1.00 69.94 100 GLU A N 1
ATOM 807 C CA . GLU A 1 100 ? -3.553 -15.341 33.752 1.00 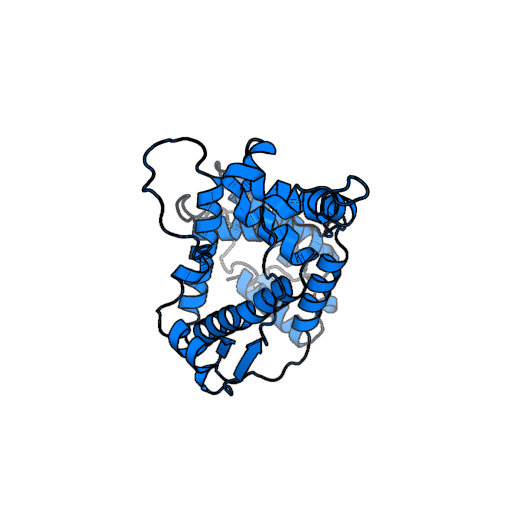69.94 100 GLU A CA 1
ATOM 808 C C . GLU A 1 100 ? -2.945 -14.666 32.523 1.00 69.94 100 GLU A C 1
ATOM 810 O O . GLU A 1 100 ? -3.636 -14.343 31.553 1.00 69.94 100 GLU A O 1
ATOM 815 N N . VAL A 1 101 ? -1.636 -14.404 32.558 1.00 72.00 101 VAL A N 1
ATOM 816 C CA . VAL A 1 101 ? -0.953 -13.860 31.382 1.00 72.00 101 VAL A CA 1
ATOM 817 C C . VAL A 1 101 ? -0.628 -15.007 30.423 1.00 72.00 101 VAL A C 1
ATOM 819 O O . VAL A 1 101 ? -0.061 -16.003 30.870 1.00 72.00 101 VAL A O 1
ATOM 822 N N . PRO A 1 102 ? -0.898 -14.873 29.110 1.00 76.06 102 PRO A N 1
ATOM 823 C CA . PRO A 1 102 ? -0.571 -15.913 28.143 1.00 76.06 102 PRO A CA 1
ATOM 824 C C . PRO A 1 102 ? 0.903 -16.345 28.203 1.00 76.06 102 PRO A C 1
ATOM 826 O O . PRO A 1 102 ? 1.803 -15.538 28.475 1.00 76.06 102 PRO A O 1
ATOM 829 N N . ASN A 1 103 ? 1.153 -17.623 27.909 1.00 72.62 103 ASN A N 1
ATOM 830 C CA . ASN A 1 103 ? 2.506 -18.168 27.788 1.00 72.62 103 ASN A CA 1
ATOM 831 C C . ASN A 1 103 ? 3.295 -17.405 26.717 1.00 72.62 103 ASN A C 1
ATOM 833 O O . ASN A 1 103 ? 2.726 -17.007 25.699 1.00 72.62 103 ASN A O 1
ATOM 837 N N . SER A 1 104 ? 4.610 -17.252 26.908 1.00 69.75 104 SER A N 1
ATOM 838 C CA . SER A 1 104 ? 5.522 -16.573 25.965 1.00 69.75 104 SER A CA 1
ATOM 839 C C . SER A 1 104 ? 5.445 -17.115 24.535 1.00 69.75 104 SER A C 1
ATOM 841 O O . SER A 1 104 ? 5.696 -16.375 23.591 1.00 69.75 104 SER A O 1
ATOM 843 N N . ASN A 1 105 ? 5.038 -18.376 24.378 1.00 69.81 105 ASN A N 1
ATOM 844 C CA . ASN A 1 105 ? 4.905 -19.048 23.086 1.00 69.81 105 ASN A CA 1
ATOM 845 C C . ASN A 1 105 ? 3.634 -18.647 22.316 1.00 69.81 105 ASN A C 1
ATOM 847 O O . ASN A 1 105 ? 3.460 -19.054 21.172 1.00 69.81 105 ASN A O 1
ATOM 851 N N . ASN A 1 106 ? 2.728 -17.854 22.904 1.00 78.44 106 ASN A N 1
ATOM 852 C CA . ASN A 1 106 ? 1.569 -17.334 22.183 1.00 78.44 106 ASN A CA 1
ATOM 853 C C . ASN A 1 106 ? 1.959 -16.120 21.323 1.00 78.44 106 ASN A C 1
ATOM 855 O O . ASN A 1 106 ? 1.619 -14.970 21.620 1.00 78.44 106 ASN A O 1
ATOM 859 N N . GLU A 1 107 ? 2.667 -16.387 20.227 1.00 77.38 107 GLU A N 1
ATOM 860 C CA . GLU A 1 107 ? 3.115 -15.368 19.274 1.00 77.38 107 GLU A CA 1
ATOM 861 C C . GLU A 1 107 ? 1.955 -14.523 18.735 1.00 77.38 107 GLU A C 1
ATOM 863 O O . GLU A 1 107 ? 2.098 -13.316 18.521 1.00 77.38 107 GLU A O 1
ATOM 868 N N . THR A 1 108 ? 0.776 -15.129 18.553 1.00 80.75 108 THR A N 1
ATOM 869 C CA . THR A 1 108 ? -0.392 -14.428 18.006 1.00 80.75 108 THR A CA 1
ATOM 870 C C . THR A 1 108 ? -0.873 -13.306 18.923 1.00 80.75 108 THR A C 1
ATOM 872 O O . THR A 1 108 ? -1.126 -12.201 18.432 1.00 80.75 108 THR A O 1
ATOM 875 N N . PHE A 1 109 ? -0.928 -13.560 20.235 1.00 83.19 109 PHE A N 1
ATOM 876 C CA . PHE A 1 109 ? -1.308 -12.581 21.248 1.00 83.19 109 PHE A CA 1
ATOM 877 C C . PHE A 1 109 ? -0.274 -11.459 21.341 1.00 83.19 109 PHE A C 1
ATOM 879 O O . PHE A 1 109 ? -0.625 -10.287 21.223 1.00 83.19 109 PHE A O 1
ATOM 886 N N . TYR A 1 110 ? 1.014 -11.793 21.470 1.00 82.06 110 TYR A N 1
ATOM 887 C CA . TYR A 1 110 ? 2.063 -10.776 21.599 1.00 82.06 110 TYR A CA 1
ATOM 888 C C . TYR A 1 110 ? 2.225 -9.925 20.346 1.00 82.06 110 TYR A C 1
ATOM 890 O O . TYR A 1 110 ? 2.490 -8.728 20.444 1.00 82.06 110 TYR A O 1
ATOM 898 N N . ARG A 1 111 ? 1.995 -10.495 19.162 1.00 79.50 111 ARG A N 1
ATOM 899 C CA . ARG A 1 111 ? 1.934 -9.725 17.919 1.00 79.50 111 ARG A CA 1
ATOM 900 C C . ARG A 1 111 ? 0.774 -8.731 17.930 1.00 79.50 111 ARG A C 1
ATOM 902 O O . ARG A 1 111 ? 0.964 -7.585 17.531 1.00 79.50 111 ARG A O 1
ATOM 909 N N . GLN A 1 112 ? -0.412 -9.146 18.378 1.00 82.50 112 GLN A N 1
ATOM 910 C CA . GLN A 1 112 ? -1.560 -8.243 18.507 1.00 82.50 112 GLN A CA 1
ATOM 911 C C . GLN A 1 112 ? -1.306 -7.154 19.551 1.00 82.50 112 GLN A C 1
ATOM 913 O O . GLN A 1 112 ? -1.577 -5.992 19.269 1.00 82.50 112 GLN A O 1
ATOM 918 N N . ALA A 1 113 ? -0.713 -7.500 20.695 1.00 84.81 113 ALA A N 1
ATOM 919 C CA . ALA A 1 113 ? -0.346 -6.545 21.737 1.00 84.81 113 ALA A CA 1
ATOM 920 C C . ALA A 1 113 ? 0.672 -5.511 21.233 1.00 84.81 113 ALA A C 1
ATOM 922 O O . ALA A 1 113 ? 0.467 -4.315 21.417 1.00 84.81 113 ALA A O 1
ATOM 923 N N . ARG A 1 114 ? 1.722 -5.945 20.518 1.00 83.75 114 ARG A N 1
ATOM 924 C CA . ARG A 1 114 ? 2.689 -5.039 19.872 1.00 83.75 114 ARG A CA 1
ATOM 925 C C . ARG A 1 114 ? 2.016 -4.142 18.840 1.00 83.75 114 ARG A C 1
ATOM 927 O O . ARG A 1 114 ? 2.272 -2.949 18.834 1.00 83.75 114 ARG A O 1
ATOM 934 N N . ARG A 1 115 ? 1.132 -4.691 18.001 1.00 83.31 115 ARG A N 1
ATOM 935 C CA . ARG A 1 115 ? 0.391 -3.904 17.004 1.00 83.31 115 ARG A CA 1
ATOM 936 C C . ARG A 1 115 ? -0.496 -2.853 17.668 1.00 83.31 115 ARG A C 1
ATOM 938 O O . ARG A 1 115 ? -0.497 -1.714 17.221 1.00 83.31 115 ARG A O 1
ATOM 945 N N . LEU A 1 116 ? -1.226 -3.226 18.718 1.00 85.50 116 LEU A N 1
ATOM 946 C CA . LEU A 1 116 ? -2.077 -2.305 19.469 1.00 85.50 116 LEU A CA 1
ATOM 947 C C . LEU A 1 116 ? -1.246 -1.219 20.159 1.00 85.50 116 LEU A C 1
ATOM 949 O O . LEU A 1 116 ? -1.597 -0.048 20.081 1.00 85.50 116 LEU A O 1
ATOM 953 N N . HIS A 1 117 ? -0.111 -1.595 20.754 1.00 86.69 117 HIS A N 1
ATOM 954 C CA . HIS A 1 117 ? 0.845 -0.645 21.312 1.00 86.69 117 HIS A CA 1
ATOM 955 C C . HIS A 1 117 ? 1.315 0.329 20.237 1.00 86.69 117 HIS A C 1
ATOM 957 O O . HIS A 1 117 ? 1.207 1.529 20.434 1.00 86.69 117 HIS A O 1
ATOM 963 N N . THR A 1 118 ? 1.761 -0.166 19.076 1.00 82.81 118 THR A N 1
ATOM 964 C CA . THR A 1 118 ? 2.158 0.690 17.955 1.00 82.81 118 THR A CA 1
ATOM 965 C C . THR A 1 118 ? 1.041 1.644 17.559 1.00 82.81 118 THR A C 1
ATOM 967 O O . THR A 1 118 ? 1.348 2.808 17.393 1.00 82.81 118 THR A O 1
ATOM 970 N N . ILE A 1 119 ? -0.220 1.201 17.471 1.00 84.56 119 ILE A N 1
ATOM 971 C CA . ILE A 1 119 ? -1.367 2.064 17.133 1.00 84.56 119 ILE A CA 1
ATOM 972 C C . ILE A 1 119 ? -1.565 3.178 18.173 1.00 84.56 119 ILE A C 1
ATOM 974 O O . ILE A 1 119 ? -1.802 4.321 17.800 1.00 84.56 119 ILE A O 1
ATOM 978 N N . PHE A 1 120 ? -1.458 2.864 19.466 1.00 82.25 120 PHE A N 1
ATOM 979 C CA . PHE A 1 120 ? -1.632 3.851 20.539 1.00 82.25 120 PHE A CA 1
ATOM 980 C C . PHE A 1 120 ? -0.423 4.782 20.713 1.00 82.25 120 PHE A C 1
ATOM 982 O O . PHE A 1 120 ? -0.578 5.931 21.120 1.00 82.25 120 PHE A O 1
ATOM 989 N N . THR A 1 121 ? 0.789 4.319 20.398 1.00 82.44 121 THR A N 1
ATOM 990 C CA . THR A 1 121 ? 2.020 5.119 20.524 1.00 82.44 121 THR A CA 1
ATOM 991 C C . THR A 1 121 ? 2.434 5.819 19.239 1.00 82.44 121 THR A C 1
ATOM 993 O O . THR A 1 121 ? 3.238 6.749 19.294 1.00 82.44 121 THR A O 1
ATOM 996 N N . SER A 1 122 ? 1.923 5.390 18.081 1.00 71.94 122 SER A N 1
ATOM 997 C CA . SER A 1 122 ? 2.072 6.110 16.821 1.00 71.94 122 SER A CA 1
ATOM 998 C C . SER A 1 122 ? 1.186 7.344 16.884 1.00 71.94 122 SER A C 1
ATOM 1000 O O . SER A 1 122 ? 0.131 7.412 16.265 1.00 71.94 122 SER A O 1
ATOM 1002 N N . LEU A 1 123 ? 1.605 8.320 17.681 1.00 65.12 123 LEU A N 1
ATOM 1003 C CA . LEU A 1 123 ? 1.145 9.680 17.506 1.00 65.12 123 LEU A CA 1
ATOM 1004 C C . LEU A 1 123 ? 1.441 10.043 16.053 1.00 65.12 123 LEU A C 1
ATOM 1006 O O . LEU A 1 123 ? 2.560 9.807 15.583 1.00 65.12 123 LEU A O 1
ATOM 1010 N N . ASP A 1 124 ? 0.431 10.572 15.365 1.00 58.03 124 ASP A N 1
ATOM 1011 C CA . ASP A 1 124 ? 0.532 11.184 14.044 1.00 58.03 124 ASP A CA 1
ATOM 1012 C C . ASP A 1 124 ? 1.538 12.335 14.113 1.00 58.03 124 ASP A C 1
ATOM 1014 O O . ASP A 1 124 ? 1.189 13.515 14.181 1.00 58.03 124 ASP A O 1
ATOM 1018 N N . SER A 1 125 ? 2.830 12.017 14.156 1.00 52.81 125 SER A N 1
ATOM 1019 C CA . SER A 1 125 ? 3.839 13.032 13.995 1.00 52.81 125 SER A CA 1
ATOM 1020 C C . SER A 1 125 ? 3.683 13.495 12.551 1.00 52.81 125 SER A C 1
ATOM 1022 O O . SER A 1 125 ? 3.969 12.775 11.591 1.00 52.81 125 SER A O 1
ATOM 1024 N N . MET A 1 126 ? 3.235 14.740 12.377 1.00 53.91 126 MET A N 1
ATOM 1025 C CA . MET A 1 126 ? 3.268 15.430 11.083 1.00 53.91 126 MET A CA 1
ATOM 1026 C C . MET A 1 126 ? 4.695 15.497 10.494 1.00 53.91 126 MET A C 1
ATOM 1028 O O . MET A 1 126 ? 4.900 15.999 9.394 1.00 53.91 126 MET A O 1
ATOM 1032 N N . HIS A 1 127 ? 5.695 14.982 11.214 1.00 57.50 127 HIS A N 1
ATOM 1033 C CA . HIS A 1 127 ? 7.078 14.824 10.794 1.00 57.50 127 HIS A CA 1
ATOM 1034 C C . HIS A 1 127 ? 7.314 13.625 9.861 1.00 57.50 127 HIS A C 1
ATOM 1036 O O . HIS A 1 127 ? 8.299 13.639 9.130 1.00 57.50 127 HIS A O 1
ATOM 1042 N N . ASN A 1 128 ? 6.415 12.634 9.810 1.00 66.25 128 ASN A N 1
ATOM 1043 C CA . ASN A 1 128 ? 6.564 11.448 8.952 1.00 66.25 128 ASN A CA 1
ATOM 1044 C C . ASN A 1 128 ? 5.797 11.547 7.620 1.00 66.25 128 ASN A C 1
ATOM 1046 O O . ASN A 1 128 ? 5.404 10.537 7.035 1.00 66.25 128 ASN A O 1
ATOM 1050 N N . ILE A 1 129 ? 5.563 12.762 7.121 1.00 72.75 129 ILE A N 1
ATOM 1051 C CA . ILE A 1 129 ? 4.922 12.958 5.817 1.00 72.75 129 ILE A CA 1
ATOM 1052 C C . ILE A 1 129 ? 5.964 12.683 4.717 1.00 72.75 129 ILE A C 1
ATOM 1054 O O . ILE A 1 129 ? 7.026 13.312 4.738 1.00 72.75 129 ILE A O 1
ATOM 1058 N N . PRO A 1 130 ? 5.679 11.815 3.719 1.00 80.75 130 PRO A N 1
ATOM 1059 C CA . PRO A 1 130 ? 6.600 11.547 2.611 1.00 80.75 130 PRO A CA 1
ATOM 1060 C C . PRO A 1 130 ? 7.089 12.851 1.987 1.00 80.75 130 PRO A C 1
ATOM 1062 O O . PRO A 1 130 ? 6.275 13.716 1.706 1.00 80.75 130 PRO A O 1
ATOM 1065 N N . THR A 1 131 ? 8.386 13.048 1.775 1.00 83.19 131 THR A N 1
ATOM 1066 C CA . THR A 1 131 ? 8.903 14.313 1.211 1.00 83.19 131 THR A CA 1
ATOM 1067 C C . THR A 1 131 ? 8.459 14.528 -0.236 1.00 83.19 131 THR A C 1
ATOM 1069 O O . THR A 1 131 ? 8.172 15.653 -0.636 1.00 83.19 131 THR A O 1
ATOM 1072 N N . ASN A 1 132 ? 8.342 13.442 -0.998 1.00 86.94 132 ASN A N 1
ATOM 1073 C CA . ASN A 1 132 ? 7.957 13.461 -2.402 1.00 86.94 132 ASN A CA 1
ATOM 1074 C C . ASN A 1 132 ? 6.477 13.861 -2.582 1.00 86.94 132 ASN A C 1
ATOM 1076 O O . ASN A 1 132 ? 5.566 13.238 -2.025 1.00 86.94 132 ASN A O 1
ATOM 1080 N N . LEU A 1 133 ? 6.240 14.901 -3.389 1.00 88.50 133 LEU A N 1
ATOM 1081 C CA . LEU A 1 133 ? 4.904 15.458 -3.632 1.00 88.50 133 LEU A CA 1
ATOM 1082 C C . LEU A 1 133 ? 3.976 14.471 -4.352 1.00 88.50 133 LEU A C 1
ATOM 1084 O O . LEU A 1 133 ? 2.791 14.396 -4.030 1.00 88.50 133 LEU A O 1
ATOM 1088 N N . GLU A 1 134 ? 4.508 13.676 -5.280 1.00 86.81 134 GLU A N 1
ATOM 1089 C CA . GLU A 1 134 ? 3.735 12.667 -6.005 1.00 86.81 134 GLU A CA 1
ATOM 1090 C C . GLU A 1 134 ? 3.288 11.535 -5.073 1.00 86.81 134 GLU A C 1
ATOM 1092 O O . GLU A 1 134 ? 2.143 11.083 -5.144 1.00 86.81 134 GLU A O 1
ATOM 1097 N N . ALA A 1 135 ? 4.149 11.118 -4.142 1.00 88.38 135 ALA A N 1
ATOM 1098 C CA . ALA A 1 135 ? 3.796 10.148 -3.111 1.00 88.38 135 ALA A CA 1
ATOM 1099 C C . ALA A 1 135 ? 2.669 10.674 -2.209 1.00 88.38 135 ALA A C 1
ATOM 1101 O O . ALA A 1 135 ? 1.690 9.958 -1.986 1.00 88.38 135 ALA A O 1
ATOM 1102 N N . ARG A 1 136 ? 2.754 11.937 -1.757 1.00 89.44 136 ARG A N 1
ATOM 1103 C CA . ARG A 1 136 ? 1.668 12.589 -0.999 1.00 89.44 136 ARG A CA 1
ATOM 1104 C C . ARG A 1 136 ? 0.367 12.588 -1.792 1.00 89.44 136 ARG A C 1
ATOM 1106 O O . ARG A 1 136 ? -0.660 12.172 -1.265 1.00 89.44 136 ARG A O 1
ATOM 1113 N N . ARG A 1 137 ? 0.418 12.998 -3.064 1.00 90.94 137 ARG A N 1
ATOM 1114 C CA . ARG A 1 137 ? -0.749 13.042 -3.953 1.00 90.94 137 ARG A CA 1
ATOM 1115 C C . ARG A 1 137 ? -1.396 11.667 -4.106 1.00 90.94 137 ARG A C 1
ATOM 1117 O O . ARG A 1 137 ? -2.610 11.555 -3.977 1.00 90.94 137 ARG A O 1
ATOM 1124 N N . ARG A 1 138 ? -0.602 10.618 -4.340 1.00 89.75 138 ARG A N 1
ATOM 1125 C CA . ARG A 1 138 ? -1.102 9.242 -4.508 1.00 89.75 138 ARG A CA 1
ATOM 1126 C C . ARG A 1 138 ? -1.717 8.676 -3.233 1.00 89.75 138 ARG A C 1
ATOM 1128 O O . ARG A 1 138 ? -2.773 8.058 -3.307 1.00 89.75 138 ARG A O 1
ATOM 1135 N N . ILE A 1 139 ? -1.087 8.895 -2.079 1.00 88.50 139 ILE A N 1
ATOM 1136 C CA . ILE A 1 139 ? -1.620 8.441 -0.786 1.00 88.50 139 ILE A CA 1
ATOM 1137 C C . ILE A 1 139 ? -2.908 9.195 -0.449 1.00 88.50 139 ILE A C 1
ATOM 1139 O O . ILE A 1 139 ? -3.883 8.569 -0.045 1.00 88.50 139 ILE A O 1
ATOM 1143 N N . ALA A 1 140 ? -2.947 10.512 -0.669 1.00 88.38 140 ALA A N 1
ATOM 1144 C CA . ALA A 1 140 ? -4.150 11.312 -0.463 1.00 88.38 140 ALA A CA 1
ATOM 1145 C C . ALA A 1 140 ? -5.292 10.854 -1.381 1.00 88.38 140 ALA A C 1
ATOM 1147 O O . ALA A 1 140 ? -6.406 10.642 -0.913 1.00 88.38 140 ALA A O 1
ATOM 1148 N N . PHE A 1 141 ? -5.007 10.626 -2.667 1.00 88.81 141 PHE A N 1
ATOM 1149 C CA . PHE A 1 141 ? -5.987 10.098 -3.615 1.00 88.81 141 PHE A CA 1
ATOM 1150 C C . PHE A 1 141 ? -6.526 8.730 -3.176 1.00 88.81 141 PHE A C 1
ATOM 1152 O O . PHE A 1 141 ? -7.738 8.528 -3.152 1.00 88.81 141 PHE A O 1
ATOM 1159 N N . PHE A 1 142 ? -5.643 7.814 -2.766 1.00 87.81 142 PHE A N 1
ATOM 1160 C CA . PHE A 1 142 ? -6.035 6.507 -2.241 1.00 87.81 142 PHE A CA 1
ATOM 1161 C C . PHE A 1 142 ? -6.904 6.631 -0.984 1.00 87.81 142 PHE A C 1
ATOM 1163 O O . PHE A 1 142 ? -7.981 6.045 -0.934 1.00 87.81 142 PHE A O 1
ATOM 1170 N N . SER A 1 143 ? -6.485 7.435 -0.004 1.00 87.94 143 SER A N 1
ATOM 1171 C CA . SER A 1 143 ? -7.235 7.666 1.234 1.00 87.94 143 SER A CA 1
ATOM 1172 C C . SER A 1 143 ? -8.633 8.203 0.940 1.00 87.94 143 SER A C 1
ATOM 1174 O O . SER A 1 143 ? -9.618 7.676 1.444 1.00 87.94 143 SER A O 1
ATOM 1176 N N . ASN A 1 144 ? -8.735 9.191 0.048 1.00 87.25 144 ASN A N 1
ATOM 1177 C CA . ASN A 1 144 ? -10.022 9.741 -0.366 1.00 87.25 144 ASN A CA 1
ATOM 1178 C C . ASN A 1 144 ? -10.893 8.688 -1.060 1.00 87.25 144 ASN A C 1
ATOM 1180 O O . ASN A 1 144 ? -12.095 8.653 -0.824 1.00 87.25 144 ASN A O 1
ATOM 1184 N N . SER A 1 145 ? -10.301 7.801 -1.867 1.00 85.88 145 SER A N 1
ATOM 1185 C CA . SER A 1 145 ? -11.045 6.743 -2.561 1.00 85.88 145 SER A CA 1
ATOM 1186 C C . SER A 1 145 ? -11.680 5.713 -1.620 1.00 85.88 145 SER A C 1
ATOM 1188 O O . SER A 1 145 ? -12.688 5.118 -1.987 1.00 85.88 145 SER A O 1
ATOM 1190 N N . LEU A 1 146 ? -11.154 5.542 -0.398 1.00 85.12 146 LEU A N 1
ATOM 1191 C CA . LEU A 1 146 ? -11.732 4.636 0.604 1.00 85.12 146 LEU A CA 1
ATOM 1192 C C . LEU A 1 146 ? -13.088 5.120 1.134 1.00 85.12 146 LEU A C 1
ATOM 1194 O O . LEU A 1 146 ? -13.880 4.306 1.596 1.00 85.12 146 LEU A O 1
ATOM 1198 N N . PHE A 1 147 ? -13.350 6.428 1.069 1.00 83.88 147 PHE A N 1
ATOM 1199 C CA . PHE A 1 147 ? -14.593 7.044 1.547 1.00 83.88 147 PHE A CA 1
ATOM 1200 C C . PHE A 1 147 ? -15.536 7.440 0.409 1.00 83.88 147 PHE A C 1
ATOM 1202 O O . PHE A 1 147 ? -16.587 8.033 0.649 1.00 83.88 147 PHE A O 1
ATOM 1209 N N . MET A 1 148 ? -15.167 7.137 -0.837 1.00 83.81 148 MET A N 1
ATOM 1210 C CA . MET A 1 148 ? -16.043 7.356 -1.977 1.00 83.81 148 MET A CA 1
ATOM 1211 C C . MET A 1 148 ? -17.085 6.244 -2.047 1.00 83.81 148 MET A C 1
ATOM 1213 O O . MET A 1 148 ? -16.757 5.061 -1.959 1.00 83.81 148 MET A O 1
ATOM 1217 N N . ASN A 1 149 ? -18.338 6.622 -2.294 1.00 82.69 149 ASN A N 1
ATOM 1218 C CA . ASN A 1 149 ? -19.381 5.669 -2.657 1.00 82.69 149 ASN A CA 1
ATOM 1219 C C . ASN A 1 149 ? -19.066 5.101 -4.048 1.00 82.69 149 ASN A C 1
ATOM 1221 O O . ASN A 1 149 ? -19.392 5.717 -5.063 1.00 82.69 149 ASN A O 1
ATOM 1225 N N . MET A 1 150 ? -18.402 3.945 -4.098 1.00 80.06 150 MET A N 1
ATOM 1226 C CA . MET A 1 150 ? -18.160 3.211 -5.339 1.00 80.06 150 MET A CA 1
ATOM 1227 C C . MET A 1 150 ? -19.209 2.111 -5.536 1.00 80.06 150 MET A C 1
ATOM 1229 O O . MET A 1 150 ? -19.570 1.434 -4.572 1.00 80.06 150 MET A O 1
ATOM 1233 N N . PRO A 1 151 ? -19.694 1.897 -6.772 1.00 84.75 151 PRO A N 1
ATOM 1234 C CA . PRO A 1 151 ? -20.570 0.772 -7.064 1.00 84.75 151 PRO A CA 1
ATOM 1235 C C . PRO A 1 151 ? -19.835 -0.551 -6.819 1.00 84.75 151 PRO A C 1
ATOM 1237 O O . PRO A 1 151 ? -18.626 -0.656 -7.040 1.00 84.75 151 PRO A O 1
ATOM 1240 N N . HIS A 1 152 ? -20.574 -1.577 -6.396 1.00 81.69 152 HIS A N 1
ATOM 1241 C CA . HIS A 1 152 ? -20.008 -2.914 -6.249 1.00 81.69 152 HIS A CA 1
ATOM 1242 C C . HIS A 1 152 ? -19.550 -3.448 -7.607 1.00 81.69 152 HIS A C 1
ATOM 1244 O O . HIS A 1 152 ? -20.337 -3.554 -8.550 1.00 81.69 152 HIS A O 1
ATOM 1250 N N . ALA A 1 153 ? -18.265 -3.784 -7.695 1.00 83.50 153 ALA A N 1
ATOM 1251 C CA . ALA A 1 153 ? -17.709 -4.420 -8.875 1.00 83.50 153 ALA A CA 1
ATOM 1252 C C . ALA A 1 153 ? -18.257 -5.855 -9.010 1.00 83.50 153 ALA A C 1
ATOM 1254 O O . ALA A 1 153 ? -18.422 -6.544 -7.999 1.00 83.50 153 ALA A O 1
ATOM 1255 N N . PRO A 1 154 ? -18.539 -6.328 -10.237 1.00 89.19 154 PRO A N 1
ATOM 1256 C CA . PRO A 1 154 ? -18.827 -7.736 -10.459 1.00 89.19 154 PRO A CA 1
ATOM 1257 C C . PRO A 1 154 ? -17.577 -8.580 -10.182 1.00 89.19 154 PRO A C 1
ATOM 1259 O O . PRO A 1 154 ? -16.452 -8.090 -10.282 1.00 89.19 154 PRO A O 1
ATOM 1262 N N . GLN A 1 155 ? -17.785 -9.869 -9.913 1.00 90.25 155 GLN A N 1
ATOM 1263 C CA . GLN A 1 155 ? -16.689 -10.836 -9.823 1.00 90.25 155 GLN A CA 1
ATOM 1264 C C . GLN A 1 155 ? -15.848 -10.824 -11.104 1.00 90.25 155 GLN A C 1
ATOM 1266 O O . GLN A 1 155 ? -16.399 -10.669 -12.202 1.00 90.25 155 GLN A O 1
ATOM 1271 N N . VAL A 1 156 ? -14.537 -11.057 -10.985 1.00 90.62 156 VAL A N 1
ATOM 1272 C CA . VAL A 1 156 ? -13.602 -11.005 -12.123 1.00 90.62 156 VAL A CA 1
ATOM 1273 C C . VAL A 1 156 ? -14.069 -11.905 -13.265 1.00 90.62 156 VAL A C 1
ATOM 1275 O O . VAL A 1 156 ? -14.048 -11.482 -14.416 1.00 90.62 156 VAL A O 1
ATOM 1278 N N . GLU A 1 157 ? -14.587 -13.099 -12.968 1.00 88.06 157 GLU A N 1
ATOM 1279 C CA . GLU A 1 157 ? -15.126 -14.043 -13.962 1.00 88.06 157 GLU A CA 1
ATOM 1280 C C . GLU A 1 157 ? -16.267 -13.466 -14.811 1.00 88.06 157 GLU A C 1
ATOM 1282 O O . GLU A 1 157 ? -16.399 -13.803 -15.990 1.00 88.06 157 GLU A O 1
ATOM 1287 N N . LYS A 1 158 ? -17.065 -12.558 -14.244 1.00 90.81 158 LYS A N 1
ATOM 1288 C CA . LYS A 1 158 ? -18.210 -11.911 -14.902 1.00 90.81 158 LYS A CA 1
ATOM 1289 C C . LYS A 1 158 ? -17.851 -10.561 -15.522 1.00 90.81 158 LYS A C 1
ATOM 1291 O O . LYS A 1 158 ? -18.673 -9.978 -16.224 1.00 90.81 158 LYS A O 1
ATOM 1296 N N . MET A 1 159 ? -16.637 -10.062 -15.292 1.00 91.06 159 MET A N 1
ATOM 1297 C CA . MET A 1 159 ? -16.154 -8.823 -15.895 1.00 91.06 159 MET A CA 1
ATOM 1298 C C . MET A 1 159 ? -16.003 -8.975 -17.416 1.00 91.06 159 MET A C 1
ATOM 1300 O O . MET A 1 159 ? -15.669 -10.057 -17.914 1.00 91.06 159 MET A O 1
ATOM 1304 N N . MET A 1 160 ? -16.200 -7.887 -18.166 1.00 91.62 160 MET A N 1
ATOM 1305 C CA . MET A 1 160 ? -15.831 -7.856 -19.583 1.00 91.62 160 MET A CA 1
ATOM 1306 C C . MET A 1 160 ? -14.314 -7.969 -19.734 1.00 91.62 160 MET A C 1
ATOM 1308 O O . MET A 1 160 ? -13.558 -7.298 -19.030 1.00 91.62 160 MET A O 1
ATOM 1312 N N . ALA A 1 161 ? -13.877 -8.830 -20.651 1.00 92.75 161 ALA A N 1
ATOM 1313 C CA . ALA A 1 161 ? -12.470 -8.930 -20.997 1.00 92.75 161 ALA A CA 1
ATOM 1314 C C . ALA A 1 161 ? -12.052 -7.722 -21.841 1.00 92.75 161 ALA A C 1
ATOM 1316 O O . ALA A 1 161 ? -12.842 -7.197 -22.627 1.00 92.75 161 ALA A O 1
ATOM 1317 N N . PHE A 1 162 ? -10.803 -7.300 -21.694 1.00 92.44 162 PHE A N 1
ATOM 1318 C CA . PHE A 1 162 ? -10.219 -6.261 -22.526 1.00 92.44 162 PHE A CA 1
ATOM 1319 C C . PHE A 1 162 ? -8.793 -6.630 -22.914 1.00 92.44 162 PHE A C 1
ATOM 1321 O O . PHE A 1 162 ? -8.089 -7.363 -22.215 1.00 92.44 162 PHE A O 1
ATOM 1328 N N . SER A 1 163 ? -8.372 -6.123 -24.065 1.00 91.44 163 SER A N 1
ATOM 1329 C CA . SER A 1 163 ? -7.028 -6.330 -24.582 1.00 91.44 163 SER A CA 1
ATOM 1330 C C . SER A 1 163 ? -6.350 -4.993 -24.782 1.00 91.44 163 SER A C 1
ATOM 1332 O O . SER A 1 163 ? -6.972 -4.025 -25.219 1.00 91.44 163 SER A O 1
ATOM 1334 N N . VAL A 1 164 ? -5.071 -4.947 -24.440 1.00 89.06 164 VAL A N 1
ATOM 1335 C CA . VAL A 1 164 ? -4.238 -3.773 -24.649 1.00 89.06 164 VAL A CA 1
ATOM 1336 C C . VAL A 1 164 ? -3.228 -4.101 -25.731 1.00 89.06 164 VAL A C 1
ATOM 1338 O O . VAL A 1 164 ? -2.460 -5.049 -25.592 1.00 89.06 164 VAL A O 1
ATOM 1341 N N . LEU A 1 165 ? -3.270 -3.307 -26.798 1.00 86.75 165 LEU A N 1
ATOM 1342 C CA . LEU A 1 165 ? -2.366 -3.377 -27.936 1.00 86.75 165 LEU A CA 1
ATOM 1343 C C . LEU A 1 165 ? -1.414 -2.196 -27.842 1.00 86.75 165 LEU A C 1
ATOM 1345 O O . LEU A 1 165 ? -1.863 -1.046 -27.851 1.00 86.75 165 LEU A O 1
ATOM 1349 N N . THR A 1 166 ? -0.117 -2.472 -27.762 1.00 80.38 166 THR A N 1
ATOM 1350 C CA . THR A 1 166 ? 0.883 -1.402 -27.792 1.00 80.38 166 THR A CA 1
ATOM 1351 C C . THR A 1 166 ? 1.553 -1.393 -29.159 1.00 80.38 166 THR A C 1
ATOM 1353 O O . THR A 1 166 ? 2.315 -2.313 -29.450 1.00 80.38 166 THR A O 1
ATOM 1356 N N . PRO A 1 167 ? 1.286 -0.394 -30.026 1.00 75.38 167 PRO A N 1
ATOM 1357 C CA . PRO A 1 167 ? 1.931 -0.332 -31.329 1.00 75.38 167 PRO A CA 1
ATOM 1358 C C . PRO A 1 167 ? 3.434 -0.146 -31.122 1.00 75.38 167 PRO A C 1
ATOM 1360 O O . PRO A 1 167 ? 3.892 0.897 -30.654 1.00 75.38 167 PRO A O 1
ATOM 1363 N N . TYR A 1 168 ? 4.191 -1.193 -31.431 1.00 68.50 168 TYR A N 1
ATOM 1364 C CA . TYR A 1 168 ? 5.637 -1.186 -31.307 1.00 68.50 168 TYR A CA 1
ATOM 1365 C C . TYR A 1 168 ? 6.248 -0.638 -32.597 1.00 68.50 168 TYR A C 1
ATOM 1367 O O . TYR A 1 168 ? 6.193 -1.279 -33.646 1.00 68.50 168 TYR A O 1
ATOM 1375 N N . TYR A 1 169 ? 6.795 0.571 -32.515 1.00 72.50 169 TYR A N 1
ATOM 1376 C CA . TYR A 1 169 ? 7.640 1.155 -33.557 1.00 72.50 169 TYR A CA 1
ATOM 1377 C C . TYR A 1 169 ? 9.121 0.942 -33.189 1.00 72.50 169 TYR A C 1
ATOM 1379 O O . TYR A 1 169 ? 9.460 0.026 -32.448 1.00 72.50 169 TYR A O 1
ATOM 1387 N N . ASN A 1 170 ? 10.015 1.808 -33.664 1.00 78.06 170 ASN A N 1
ATOM 1388 C CA . ASN A 1 170 ? 11.453 1.744 -33.383 1.00 78.06 170 ASN A CA 1
ATOM 1389 C C . ASN A 1 170 ? 11.853 2.379 -32.029 1.00 78.06 170 ASN A C 1
ATOM 1391 O O . ASN A 1 170 ? 13.017 2.727 -31.849 1.00 78.06 170 ASN A O 1
ATOM 1395 N N . GLU A 1 171 ? 10.917 2.591 -31.095 1.00 79.88 171 GLU A N 1
ATOM 1396 C CA . GLU A 1 171 ? 11.234 3.161 -29.776 1.00 79.88 171 GLU A CA 1
ATOM 1397 C C . GLU A 1 171 ? 11.826 2.086 -28.860 1.00 79.88 171 GLU A C 1
ATOM 1399 O O . GLU A 1 171 ? 11.268 1.001 -28.689 1.00 79.88 171 GLU A O 1
ATOM 1404 N N . GLU A 1 172 ? 12.946 2.401 -28.220 1.00 81.75 172 GLU A N 1
ATOM 1405 C CA . GLU A 1 172 ? 13.537 1.515 -27.228 1.00 81.75 172 GLU A CA 1
ATOM 1406 C C . GLU A 1 172 ? 12.751 1.525 -25.909 1.00 81.75 172 GLU A C 1
ATOM 1408 O O . GLU A 1 172 ? 12.441 2.574 -25.345 1.00 81.75 172 GLU A O 1
ATOM 1413 N N . VAL A 1 173 ? 12.458 0.330 -25.383 1.00 85.88 173 VAL A N 1
ATOM 1414 C CA . VAL A 1 173 ? 11.629 0.148 -24.174 1.00 85.88 173 VAL A CA 1
ATOM 1415 C C . VAL A 1 173 ? 12.420 0.282 -22.874 1.00 85.88 173 VAL A C 1
ATOM 1417 O O . VAL A 1 173 ? 11.841 0.607 -21.841 1.00 85.88 173 VAL A O 1
ATOM 1420 N N . VAL A 1 174 ? 13.709 -0.063 -22.880 1.00 90.88 174 VAL A N 1
ATOM 1421 C CA . VAL A 1 174 ? 14.573 0.017 -21.693 1.00 90.88 174 VAL A CA 1
ATOM 1422 C C . VAL A 1 174 ? 15.949 0.494 -22.126 1.00 90.88 174 VAL A C 1
ATOM 1424 O O . VAL A 1 174 ? 16.566 -0.150 -22.973 1.00 90.88 174 VAL A O 1
ATOM 1427 N N . PHE A 1 175 ? 16.471 1.542 -21.487 1.00 92.81 175 PHE A N 1
ATOM 1428 C CA . PHE A 1 175 ? 17.826 2.034 -21.740 1.00 92.81 175 PHE A CA 1
ATOM 1429 C C . PHE A 1 175 ? 18.862 0.915 -21.630 1.00 92.81 175 PHE A C 1
ATOM 1431 O O . PHE A 1 175 ? 18.806 0.085 -20.715 1.00 92.81 175 PHE A O 1
ATOM 1438 N N . SER A 1 176 ? 19.831 0.890 -22.538 1.00 92.38 176 SER A N 1
ATOM 1439 C CA . SER A 1 176 ? 20.999 0.016 -22.456 1.00 92.38 176 SER A CA 1
ATOM 1440 C C . SER A 1 176 ? 21.990 0.512 -21.393 1.00 92.38 176 SER A C 1
ATOM 1442 O O . SER A 1 176 ? 21.876 1.619 -20.862 1.00 92.38 176 SER A O 1
ATOM 1444 N N . LYS A 1 177 ? 22.975 -0.320 -21.036 1.00 92.50 177 LYS A N 1
ATOM 1445 C CA . LYS A 1 177 ? 24.030 0.090 -20.094 1.00 92.50 177 LYS A CA 1
ATOM 1446 C C . LYS A 1 177 ? 24.872 1.222 -20.682 1.00 92.50 177 LYS A C 1
ATOM 1448 O O . LYS A 1 177 ? 25.279 2.122 -19.956 1.00 92.50 177 LYS A O 1
ATOM 1453 N N . GLU A 1 178 ? 25.134 1.142 -21.977 1.00 91.75 178 GLU A N 1
ATOM 1454 C CA . GLU A 1 178 ? 25.951 2.072 -22.744 1.00 91.75 178 GLU A CA 1
ATOM 1455 C C . GLU A 1 178 ? 25.265 3.434 -22.786 1.00 91.75 178 GLU A C 1
ATOM 1457 O O . GLU A 1 178 ? 25.868 4.415 -22.382 1.00 91.75 178 GLU A O 1
ATOM 1462 N N . GLN A 1 179 ? 23.972 3.488 -23.112 1.00 90.31 179 GLN A N 1
ATOM 1463 C CA . GLN A 1 179 ? 23.205 4.739 -23.151 1.00 90.31 179 GLN A CA 1
ATOM 1464 C C . GLN A 1 179 ? 23.175 5.496 -21.820 1.00 90.31 179 GLN A C 1
ATOM 1466 O O . GLN A 1 179 ? 23.126 6.720 -21.799 1.00 90.31 179 GLN A O 1
ATOM 1471 N N . LEU A 1 180 ? 23.214 4.783 -20.691 1.00 91.25 180 LEU A N 1
ATOM 1472 C CA . LEU A 1 180 ? 23.262 5.419 -19.374 1.00 91.25 180 LEU A CA 1
ATOM 1473 C C . LEU A 1 180 ? 24.640 5.995 -19.024 1.00 91.25 180 LEU A C 1
ATOM 1475 O O . LEU A 1 180 ? 24.724 6.778 -18.080 1.00 91.25 180 LEU A O 1
ATOM 1479 N N . ARG A 1 181 ? 25.705 5.583 -19.725 1.00 88.81 181 ARG A N 1
ATOM 1480 C CA . ARG A 1 181 ? 27.096 6.000 -19.472 1.00 88.81 181 ARG A CA 1
ATOM 1481 C C . ARG A 1 181 ? 27.650 6.923 -20.542 1.00 88.81 181 ARG A C 1
ATOM 1483 O O . ARG A 1 181 ? 28.547 7.691 -20.230 1.00 88.81 181 ARG A O 1
ATOM 1490 N N . THR A 1 182 ? 27.179 6.791 -21.775 1.00 90.62 182 THR A N 1
ATOM 1491 C CA . THR A 1 182 ? 27.621 7.623 -22.882 1.00 90.62 182 THR A CA 1
ATOM 1492 C C . THR A 1 182 ? 27.148 9.041 -22.627 1.00 90.62 182 THR A C 1
ATOM 1494 O O . THR A 1 182 ? 25.962 9.284 -22.395 1.00 90.62 182 THR A O 1
ATOM 1497 N N . ASP A 1 183 ? 28.104 9.956 -22.641 1.00 89.12 183 ASP A N 1
ATOM 1498 C CA . ASP A 1 183 ? 27.831 11.372 -22.521 1.00 89.12 183 ASP A CA 1
ATOM 1499 C C . ASP A 1 183 ? 27.279 11.904 -23.846 1.00 89.12 183 ASP A C 1
ATOM 1501 O O . ASP A 1 183 ? 27.712 11.501 -24.929 1.00 89.12 183 ASP A O 1
ATOM 1505 N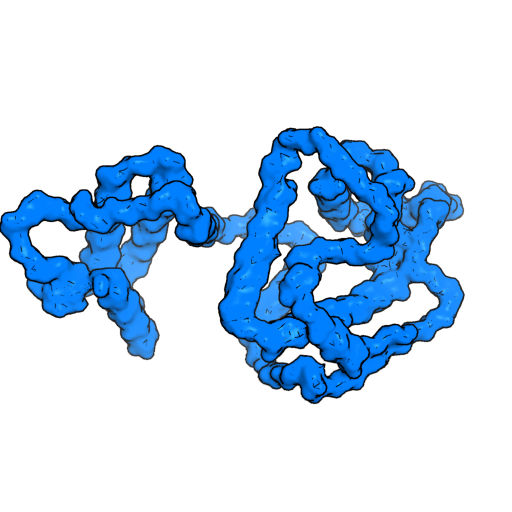 N . ASN A 1 184 ? 26.309 12.811 -23.750 1.00 84.44 184 ASN A N 1
ATOM 1506 C CA . ASN A 1 184 ? 25.823 13.561 -24.902 1.00 84.44 184 ASN A CA 1
ATOM 1507 C C . ASN A 1 184 ? 26.878 14.586 -25.365 1.00 84.44 184 ASN A C 1
ATOM 1509 O O . ASN A 1 184 ? 27.944 14.716 -24.765 1.00 84.44 184 ASN A O 1
ATOM 1513 N N . GLU A 1 185 ? 26.560 15.361 -26.404 1.00 85.12 185 GLU A N 1
ATOM 1514 C CA . GLU A 1 185 ? 27.433 16.414 -26.954 1.00 85.12 185 GLU A CA 1
ATOM 1515 C C . GLU A 1 185 ? 27.920 17.420 -25.888 1.00 85.12 185 GLU A C 1
ATOM 1517 O O . GLU A 1 185 ? 29.046 17.904 -25.965 1.00 85.12 185 GLU A O 1
ATOM 1522 N N . ASP A 1 186 ? 27.121 17.646 -24.840 1.00 82.50 186 ASP A N 1
ATOM 1523 C CA . ASP A 1 186 ? 27.441 18.520 -23.702 1.00 82.50 186 ASP A CA 1
ATOM 1524 C C . ASP A 1 186 ? 28.250 17.839 -22.575 1.00 82.50 186 ASP A C 1
ATOM 1526 O O . ASP A 1 186 ? 28.432 18.413 -21.501 1.00 82.50 186 ASP A O 1
ATOM 1530 N N . GLY A 1 187 ? 28.704 16.594 -22.757 1.00 85.50 187 GLY A N 1
ATOM 1531 C CA . GLY A 1 187 ? 29.452 15.856 -21.729 1.00 85.50 187 GLY A CA 1
ATOM 1532 C C . GLY A 1 187 ? 28.590 15.337 -20.567 1.00 85.50 187 GLY A C 1
ATOM 1533 O O . GLY A 1 187 ? 29.115 15.020 -19.502 1.00 85.50 187 GLY A O 1
ATOM 1534 N N . ILE A 1 188 ? 27.264 15.279 -20.741 1.00 89.19 188 ILE A N 1
ATOM 1535 C CA . ILE A 1 188 ? 26.316 14.844 -19.707 1.00 89.19 188 ILE A CA 1
ATOM 1536 C C . ILE A 1 188 ? 25.702 13.495 -20.082 1.00 89.19 188 ILE A C 1
ATOM 1538 O O . ILE A 1 188 ? 25.004 13.381 -21.091 1.00 89.19 188 ILE A O 1
ATOM 1542 N N . SER A 1 189 ? 25.895 12.490 -19.227 1.00 92.31 189 SER A N 1
ATOM 1543 C CA . SER A 1 189 ? 25.192 11.208 -19.332 1.00 92.31 189 SER A CA 1
ATOM 1544 C C . SER A 1 189 ? 23.715 11.307 -18.926 1.00 92.31 189 SER A C 1
ATOM 1546 O O . SER A 1 189 ? 23.330 12.057 -18.020 1.00 92.31 189 SER A O 1
ATOM 1548 N N . ILE A 1 190 ? 22.876 10.465 -19.540 1.00 92.44 190 ILE A N 1
ATOM 1549 C CA . ILE A 1 190 ? 21.440 10.354 -19.219 1.00 92.44 190 ILE A CA 1
ATOM 1550 C C . ILE A 1 190 ? 21.230 10.060 -17.730 1.00 92.44 190 ILE A C 1
ATOM 1552 O O . ILE A 1 190 ? 20.329 10.617 -17.098 1.00 92.44 190 ILE A O 1
ATOM 1556 N N . LEU A 1 191 ? 22.061 9.191 -17.146 1.00 93.69 191 LEU A N 1
ATOM 1557 C CA . LEU A 1 191 ? 21.932 8.848 -15.736 1.00 93.69 191 LEU A CA 1
ATOM 1558 C C . LEU A 1 191 ? 22.207 10.054 -14.835 1.00 93.69 191 LEU A C 1
ATOM 1560 O O . LEU A 1 191 ? 21.434 10.286 -13.906 1.00 93.69 191 LEU A O 1
ATOM 1564 N N . TYR A 1 192 ? 23.263 10.823 -15.112 1.00 93.00 192 TYR A N 1
ATOM 1565 C CA . TYR A 1 192 ? 23.584 12.022 -14.337 1.00 93.00 192 TYR A CA 1
ATOM 1566 C C . TYR A 1 192 ? 22.451 13.051 -14.407 1.00 93.00 192 TYR A C 1
ATOM 1568 O O . TYR A 1 192 ? 22.022 13.586 -13.382 1.00 93.00 192 TYR A O 1
ATOM 1576 N N . TYR A 1 193 ? 21.899 13.267 -15.604 1.00 93.69 193 TYR A N 1
ATOM 1577 C CA . TYR A 1 193 ? 20.729 14.120 -15.788 1.00 93.69 193 TYR A CA 1
ATOM 1578 C C . TYR A 1 193 ? 19.545 13.657 -14.921 1.00 93.69 193 TYR A C 1
ATOM 1580 O O . TYR A 1 193 ? 19.030 14.427 -14.111 1.00 93.69 193 TYR A O 1
ATOM 1588 N N . LEU A 1 194 ? 19.156 12.380 -15.004 1.00 94.38 194 LEU A N 1
ATOM 1589 C CA . LEU A 1 194 ? 18.028 11.836 -14.235 1.00 94.38 194 LEU A CA 1
ATOM 1590 C C . LEU A 1 194 ? 18.251 11.886 -12.717 1.00 94.38 194 LEU A C 1
ATOM 1592 O O . LEU A 1 194 ? 17.307 12.150 -11.973 1.00 94.38 194 LEU A O 1
ATOM 1596 N N . GLN A 1 195 ? 19.478 11.650 -12.248 1.00 94.31 195 GLN A N 1
ATOM 1597 C CA . GLN A 1 195 ? 19.843 11.799 -10.835 1.00 94.31 195 GLN A CA 1
ATOM 1598 C C . GLN A 1 195 ? 19.691 13.242 -10.353 1.00 94.31 195 GLN A C 1
ATOM 1600 O O . GLN A 1 195 ? 19.315 13.466 -9.205 1.00 94.31 195 GLN A O 1
ATOM 1605 N N . THR A 1 196 ? 19.958 14.205 -11.233 1.00 92.94 196 THR A N 1
ATOM 1606 C CA . THR A 1 196 ? 19.889 15.631 -10.914 1.00 92.94 196 THR A CA 1
ATOM 1607 C C . THR A 1 196 ? 18.437 16.089 -10.809 1.00 92.94 196 THR A C 1
ATOM 1609 O O . THR A 1 196 ? 18.072 16.740 -9.831 1.00 92.94 196 THR A O 1
ATOM 1612 N N . ILE A 1 197 ? 17.576 15.707 -11.762 1.00 94.00 197 ILE A N 1
ATOM 1613 C CA . ILE A 1 197 ? 16.174 16.158 -11.754 1.00 94.00 197 ILE A CA 1
ATOM 1614 C C . ILE A 1 197 ? 15.309 15.393 -10.736 1.00 94.00 197 ILE A C 1
ATOM 1616 O O . ILE A 1 197 ? 14.332 15.942 -10.234 1.00 94.00 197 ILE A O 1
ATOM 1620 N N . TYR A 1 198 ? 15.671 14.144 -10.412 1.00 92.31 198 TYR A N 1
ATOM 1621 C CA . TYR A 1 198 ? 14.955 13.272 -9.468 1.00 92.31 198 TYR A CA 1
ATOM 1622 C C . TYR A 1 198 ? 15.827 12.872 -8.267 1.00 92.31 198 TYR A C 1
ATOM 1624 O O . TYR A 1 198 ? 15.891 11.696 -7.891 1.00 92.31 198 TYR A O 1
ATOM 1632 N N . ALA A 1 199 ? 16.521 13.837 -7.662 1.00 92.69 199 ALA A N 1
ATOM 1633 C CA . ALA A 1 199 ? 17.478 13.589 -6.580 1.00 92.69 199 ALA A CA 1
ATOM 1634 C C . ALA A 1 199 ? 16.856 12.886 -5.356 1.00 92.69 199 ALA A C 1
ATOM 1636 O O . ALA A 1 199 ? 17.463 11.990 -4.759 1.00 92.69 199 ALA A O 1
ATOM 1637 N N . ASP A 1 200 ? 15.623 13.246 -4.994 1.00 91.00 200 ASP A N 1
ATOM 1638 C CA . ASP A 1 200 ? 14.873 12.616 -3.905 1.00 91.00 200 ASP A CA 1
ATOM 1639 C C . ASP A 1 200 ? 14.522 11.154 -4.228 1.00 91.00 200 ASP A C 1
ATOM 1641 O O . ASP A 1 200 ? 14.707 10.256 -3.401 1.00 91.00 200 ASP A O 1
ATOM 1645 N N . GLU A 1 201 ? 14.069 10.880 -5.451 1.00 91.56 201 GLU A N 1
ATOM 1646 C CA . GLU A 1 201 ? 13.733 9.525 -5.884 1.00 91.56 201 GLU A CA 1
ATOM 1647 C C . GLU A 1 201 ? 14.964 8.639 -6.095 1.00 91.56 201 GLU A C 1
ATOM 1649 O O . GLU A 1 201 ? 14.874 7.417 -5.931 1.00 91.56 201 GLU A O 1
ATOM 1654 N N . TRP A 1 202 ? 16.104 9.233 -6.455 1.00 93.44 202 TRP A N 1
ATOM 1655 C CA . TRP A 1 202 ? 17.390 8.547 -6.518 1.00 93.44 202 TRP A CA 1
ATOM 1656 C C . TRP A 1 202 ? 17.850 8.124 -5.123 1.00 93.44 202 TRP A C 1
ATOM 1658 O O . TRP A 1 202 ? 18.186 6.958 -4.915 1.00 93.44 202 TRP A O 1
ATOM 1668 N N . LYS A 1 203 ? 17.762 9.020 -4.132 1.00 92.56 203 LYS A N 1
ATOM 1669 C CA . LYS A 1 203 ? 18.060 8.689 -2.730 1.00 92.56 203 LYS A CA 1
ATOM 1670 C C . LYS A 1 203 ? 17.211 7.511 -2.239 1.00 92.56 203 LYS A C 1
ATOM 1672 O O . LYS A 1 203 ? 17.754 6.551 -1.695 1.00 92.56 203 LYS A O 1
ATOM 1677 N N . ASN A 1 204 ? 15.903 7.546 -2.502 1.00 91.44 204 ASN A N 1
ATOM 1678 C CA . ASN A 1 204 ? 14.977 6.466 -2.138 1.00 91.44 204 ASN A CA 1
ATOM 1679 C C . ASN A 1 204 ? 15.273 5.151 -2.882 1.00 91.44 204 ASN A C 1
ATOM 1681 O O . ASN A 1 204 ? 14.998 4.060 -2.379 1.00 91.44 204 ASN A O 1
ATOM 1685 N N . PHE A 1 205 ? 15.794 5.233 -4.106 1.00 92.69 205 PHE A N 1
ATOM 1686 C CA . PHE A 1 205 ? 16.228 4.066 -4.865 1.00 92.69 205 PHE A CA 1
ATOM 1687 C C . PHE A 1 205 ? 17.487 3.441 -4.263 1.00 92.69 205 PHE A C 1
ATOM 1689 O O . PHE A 1 205 ? 17.472 2.246 -3.977 1.00 92.69 205 PHE A O 1
ATOM 1696 N N . MET A 1 206 ? 18.516 4.241 -3.979 1.00 93.31 206 MET A N 1
ATOM 1697 C CA . MET A 1 206 ? 19.751 3.770 -3.346 1.00 93.31 206 MET A CA 1
ATOM 1698 C C . MET A 1 206 ? 19.495 3.176 -1.961 1.00 93.31 206 MET A C 1
ATOM 1700 O O . MET A 1 206 ? 20.029 2.119 -1.638 1.00 93.31 206 MET A O 1
ATOM 1704 N N . GLU A 1 207 ? 18.626 3.799 -1.161 1.00 91.00 207 GLU A N 1
ATOM 1705 C CA . GLU A 1 207 ? 18.219 3.253 0.136 1.00 91.00 207 GLU A CA 1
ATOM 1706 C C . GLU A 1 207 ? 17.615 1.848 -0.003 1.00 91.00 207 GLU A C 1
ATOM 1708 O O . GLU A 1 207 ? 17.959 0.942 0.755 1.00 91.00 207 GLU A O 1
ATOM 1713 N N . ARG A 1 208 ? 16.749 1.639 -1.001 1.00 91.19 208 ARG A N 1
ATOM 1714 C CA . ARG A 1 208 ? 16.152 0.327 -1.269 1.00 91.19 208 ARG A CA 1
ATOM 1715 C C . ARG A 1 208 ? 17.192 -0.692 -1.718 1.00 91.19 208 ARG A C 1
ATOM 1717 O O . ARG A 1 208 ? 17.191 -1.804 -1.206 1.00 91.19 208 ARG A O 1
ATOM 1724 N N . MET A 1 209 ? 18.090 -0.312 -2.626 1.00 91.56 209 MET A N 1
ATOM 1725 C CA . MET A 1 209 ? 19.148 -1.209 -3.100 1.00 91.56 209 MET A CA 1
ATOM 1726 C C . MET A 1 209 ? 20.063 -1.652 -1.955 1.00 91.56 209 MET A C 1
ATOM 1728 O O . MET A 1 209 ? 20.395 -2.831 -1.873 1.00 91.56 209 MET A O 1
ATOM 1732 N N . ARG A 1 210 ? 20.392 -0.751 -1.020 1.00 89.38 210 ARG A N 1
ATOM 1733 C CA . ARG A 1 210 ? 21.170 -1.080 0.187 1.00 89.38 210 ARG A CA 1
ATOM 1734 C C . ARG A 1 210 ? 20.449 -2.072 1.094 1.00 89.38 210 ARG A C 1
ATOM 1736 O O . ARG A 1 210 ? 21.062 -3.024 1.564 1.00 89.38 210 ARG A O 1
ATOM 1743 N N . ARG A 1 211 ? 19.135 -1.913 1.286 1.00 87.88 211 ARG A N 1
ATOM 1744 C CA . ARG A 1 211 ? 18.317 -2.893 2.031 1.00 87.88 211 ARG A CA 1
ATOM 1745 C C . ARG A 1 211 ? 18.272 -4.265 1.354 1.00 87.88 211 ARG A C 1
ATOM 1747 O O . ARG A 1 211 ? 18.122 -5.268 2.035 1.00 87.88 211 ARG A O 1
ATOM 1754 N N . GLU A 1 212 ? 18.411 -4.310 0.034 1.00 84.81 212 GLU A N 1
ATOM 1755 C CA . GLU A 1 212 ? 18.480 -5.545 -0.756 1.00 84.81 212 GLU A CA 1
ATOM 1756 C C . GLU A 1 212 ? 19.915 -6.082 -0.932 1.00 84.81 212 GLU A C 1
ATOM 1758 O O . GLU A 1 212 ? 20.150 -6.911 -1.814 1.00 84.81 212 GLU A O 1
ATOM 1763 N N . GLY A 1 213 ? 20.874 -5.607 -0.126 1.00 84.62 213 GLY A N 1
ATOM 1764 C CA . GLY A 1 213 ? 22.236 -6.144 -0.068 1.00 84.62 213 GLY A CA 1
ATOM 1765 C C . GLY A 1 213 ? 23.291 -5.405 -0.897 1.00 84.62 213 GLY A C 1
ATOM 1766 O O . GLY A 1 213 ? 24.371 -5.953 -1.087 1.00 84.62 213 GLY A O 1
ATOM 1767 N N . LEU A 1 214 ? 23.019 -4.193 -1.397 1.00 87.81 214 LEU A N 1
ATOM 1768 C CA . LEU A 1 214 ? 24.046 -3.351 -2.030 1.00 87.81 214 LEU A CA 1
ATOM 1769 C C . LEU A 1 214 ? 24.980 -2.760 -0.959 1.00 87.81 214 LEU A C 1
ATOM 1771 O O . LEU A 1 214 ? 24.521 -1.975 -0.124 1.00 87.81 214 LEU A O 1
ATOM 1775 N N . VAL A 1 215 ? 26.269 -3.108 -0.995 1.00 8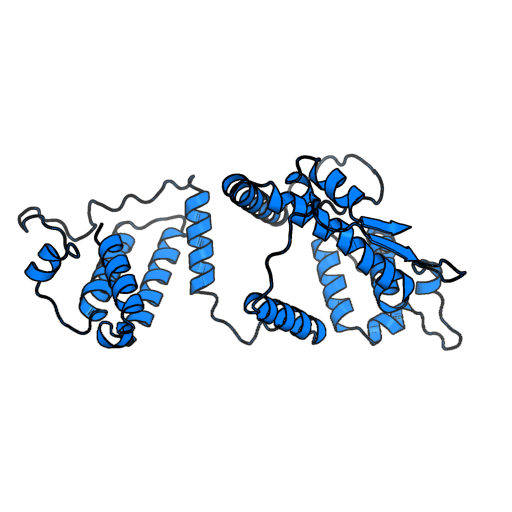5.38 215 VAL A N 1
ATOM 1776 C CA . VAL A 1 215 ? 27.258 -2.635 -0.006 1.00 85.38 215 VAL A CA 1
ATOM 1777 C C . VAL A 1 215 ? 28.026 -1.422 -0.526 1.00 85.38 215 VAL A C 1
ATOM 1779 O O . VAL A 1 215 ? 28.168 -0.438 0.200 1.00 85.38 215 VAL A O 1
ATOM 1782 N N . ASP A 1 216 ? 28.470 -1.466 -1.784 1.00 88.62 216 ASP A N 1
ATOM 1783 C CA . ASP A 1 216 ? 29.150 -0.352 -2.454 1.00 88.62 216 ASP A CA 1
ATOM 1784 C C . ASP A 1 216 ? 28.310 0.189 -3.619 1.00 88.62 216 ASP A C 1
ATOM 1786 O O . ASP A 1 216 ? 27.711 -0.558 -4.393 1.00 88.62 216 ASP A O 1
ATOM 1790 N N . ASP A 1 217 ? 28.305 1.509 -3.794 1.00 86.38 217 ASP A N 1
ATOM 1791 C CA . ASP A 1 217 ? 27.539 2.173 -4.849 1.00 86.38 217 ASP A CA 1
ATOM 1792 C C . ASP A 1 217 ? 28.047 1.762 -6.251 1.00 86.38 217 ASP A C 1
ATOM 1794 O O . ASP A 1 217 ? 27.280 1.774 -7.214 1.00 86.38 217 ASP A O 1
ATOM 1798 N N . LYS A 1 218 ? 29.311 1.329 -6.394 1.00 85.06 218 LYS A N 1
ATOM 1799 C CA . LYS A 1 218 ? 29.857 0.829 -7.674 1.00 85.06 218 LYS A CA 1
ATOM 1800 C C . LYS A 1 218 ? 29.260 -0.512 -8.100 1.00 85.06 218 LYS A C 1
ATOM 1802 O O . LYS A 1 218 ? 29.159 -0.771 -9.303 1.00 85.06 218 LYS A O 1
ATOM 1807 N N . GLU A 1 219 ? 28.810 -1.332 -7.147 1.00 88.06 219 GLU A N 1
ATOM 1808 C CA . GLU A 1 219 ? 28.160 -2.621 -7.421 1.00 88.06 219 GLU A CA 1
ATOM 1809 C C . GLU A 1 219 ? 26.819 -2.453 -8.143 1.00 88.06 219 GLU A C 1
ATOM 1811 O O . GLU A 1 219 ? 26.273 -3.409 -8.698 1.00 88.06 219 GLU A O 1
ATOM 1816 N N . ILE A 1 220 ? 26.288 -1.228 -8.211 1.00 88.62 220 ILE A N 1
ATOM 1817 C CA . ILE A 1 220 ? 25.053 -0.951 -8.938 1.00 88.62 220 ILE A CA 1
ATOM 1818 C C . ILE A 1 220 ? 25.168 -1.280 -10.429 1.00 88.62 220 ILE A C 1
ATOM 1820 O O . ILE A 1 220 ? 24.193 -1.682 -11.058 1.00 88.62 220 ILE A O 1
ATOM 1824 N N . TRP A 1 221 ? 26.374 -1.170 -10.990 1.00 87.44 221 TRP A N 1
ATOM 1825 C CA . TRP A 1 221 ? 26.654 -1.462 -12.395 1.00 87.44 221 TRP A CA 1
ATOM 1826 C C . TRP A 1 221 ? 26.937 -2.941 -12.676 1.00 87.44 221 TRP A C 1
ATOM 1828 O O . TRP A 1 221 ? 26.999 -3.326 -13.849 1.00 87.44 221 TRP A O 1
ATOM 1838 N N . THR A 1 222 ? 27.123 -3.753 -11.633 1.00 87.94 222 THR A N 1
ATOM 1839 C CA . THR A 1 222 ? 27.402 -5.191 -11.732 1.00 87.94 222 THR A CA 1
ATOM 1840 C C . THR A 1 222 ? 26.205 -6.005 -11.253 1.00 87.94 222 THR A C 1
ATOM 1842 O O . THR A 1 222 ? 25.580 -6.703 -12.047 1.00 87.94 222 THR A O 1
ATOM 1845 N N . ASN A 1 223 ? 25.834 -5.853 -9.984 1.00 87.94 223 ASN A N 1
ATOM 1846 C CA . ASN A 1 223 ? 24.862 -6.697 -9.294 1.00 87.94 223 ASN A CA 1
ATOM 1847 C C . ASN A 1 223 ? 23.423 -6.188 -9.465 1.00 87.94 223 ASN A C 1
ATOM 1849 O O . ASN A 1 223 ? 22.493 -6.987 -9.533 1.00 87.94 223 ASN A O 1
ATOM 1853 N N . LYS A 1 224 ? 23.231 -4.864 -9.556 1.00 89.81 224 LYS A N 1
ATOM 1854 C CA . LYS A 1 224 ? 21.906 -4.210 -9.633 1.00 89.81 224 LYS A CA 1
ATOM 1855 C C . LYS A 1 224 ? 21.670 -3.457 -10.949 1.00 89.81 224 LYS A C 1
ATOM 1857 O O . LYS A 1 224 ? 20.838 -2.552 -11.024 1.00 89.81 224 LYS A O 1
ATOM 1862 N N . LEU A 1 225 ? 22.365 -3.855 -12.021 1.00 91.19 225 LEU A N 1
ATOM 1863 C CA . LEU A 1 225 ? 22.275 -3.178 -13.320 1.00 91.19 225 LEU A CA 1
ATOM 1864 C C . LEU A 1 225 ? 20.846 -3.197 -13.884 1.00 91.19 225 LEU A C 1
ATOM 1866 O O . LEU A 1 225 ? 20.402 -2.215 -14.474 1.00 91.19 225 LEU A O 1
ATOM 1870 N N . GLY A 1 226 ? 20.116 -4.301 -13.700 1.00 90.88 226 GLY A N 1
ATOM 1871 C CA . GLY A 1 226 ? 18.718 -4.406 -14.125 1.00 90.88 226 GLY A CA 1
ATOM 1872 C C . GLY A 1 226 ? 17.825 -3.370 -13.440 1.00 90.88 226 GLY A C 1
ATOM 1873 O O . GLY A 1 226 ? 17.086 -2.652 -14.113 1.00 90.88 226 GLY A O 1
ATOM 1874 N N . ASP A 1 227 ? 17.947 -3.235 -12.119 1.00 92.88 227 ASP A N 1
ATOM 1875 C CA . ASP A 1 227 ? 17.184 -2.269 -11.326 1.00 92.88 227 ASP A CA 1
ATOM 1876 C C . ASP A 1 227 ? 17.519 -0.824 -11.698 1.00 92.88 227 ASP A C 1
ATOM 1878 O O . ASP A 1 227 ? 16.616 0.007 -11.815 1.00 92.88 227 ASP A O 1
ATOM 1882 N N . LEU A 1 228 ? 18.799 -0.534 -11.953 1.00 94.06 228 LEU A N 1
ATOM 1883 C CA . LEU A 1 228 ? 19.257 0.772 -12.423 1.00 94.06 228 LEU A CA 1
ATOM 1884 C C . LEU A 1 228 ? 18.646 1.130 -13.783 1.00 94.06 228 LEU A C 1
ATOM 1886 O O . LEU A 1 228 ? 18.092 2.218 -13.953 1.00 94.06 228 LEU A O 1
ATOM 1890 N N . ARG A 1 229 ? 18.704 0.200 -14.743 1.00 94.50 229 ARG A N 1
ATOM 1891 C CA . ARG A 1 229 ? 18.143 0.390 -16.088 1.00 94.50 229 ARG A CA 1
ATOM 1892 C C . ARG A 1 229 ? 16.641 0.619 -16.038 1.00 94.50 229 ARG A C 1
ATOM 1894 O O . ARG A 1 229 ? 16.142 1.533 -16.691 1.00 94.50 229 ARG A O 1
ATOM 1901 N N . LEU A 1 230 ? 15.920 -0.157 -15.232 1.00 93.44 230 LEU A N 1
ATOM 1902 C CA . LEU A 1 230 ? 14.485 0.031 -15.034 1.00 93.44 230 LEU A CA 1
ATOM 1903 C C . LEU A 1 230 ? 14.185 1.372 -14.355 1.00 93.44 230 LEU A C 1
ATOM 1905 O O . LEU A 1 230 ? 13.304 2.095 -14.814 1.00 93.44 230 LEU A O 1
ATOM 1909 N N . TRP A 1 231 ? 14.927 1.748 -13.307 1.00 94.88 231 TRP A N 1
ATOM 1910 C CA . TRP A 1 231 ? 14.761 3.039 -12.632 1.00 94.88 231 TRP A CA 1
ATOM 1911 C C . TRP A 1 231 ? 14.918 4.212 -13.605 1.00 94.88 231 TRP A C 1
ATOM 1913 O O . TRP A 1 231 ? 14.077 5.116 -13.596 1.00 94.88 231 TRP A O 1
ATOM 1923 N N . ALA A 1 232 ? 15.941 4.171 -14.461 1.00 95.06 232 ALA A N 1
ATOM 1924 C CA . ALA A 1 232 ? 16.184 5.201 -15.463 1.00 95.06 232 ALA A CA 1
ATOM 1925 C C . ALA A 1 232 ? 15.095 5.205 -16.547 1.00 95.06 232 ALA A C 1
ATOM 1927 O O . ALA A 1 232 ? 14.520 6.248 -16.850 1.00 95.06 232 ALA A O 1
ATOM 1928 N N . SER A 1 233 ? 14.736 4.032 -17.073 1.00 94.62 233 SER A N 1
ATOM 1929 C CA . SER A 1 233 ? 13.744 3.904 -18.153 1.00 94.62 233 SER A CA 1
ATOM 1930 C C . SER A 1 233 ? 12.354 4.345 -17.700 1.00 94.62 233 SER A C 1
ATOM 1932 O O . SER A 1 233 ? 11.650 5.034 -18.426 1.00 94.62 233 SER A O 1
ATOM 1934 N N . TYR A 1 234 ? 11.976 4.081 -16.447 1.00 92.69 234 TYR A N 1
ATOM 1935 C CA . TYR A 1 234 ? 10.715 4.576 -15.888 1.00 92.69 234 TYR A CA 1
ATOM 1936 C C . TYR A 1 234 ? 10.646 6.099 -15.718 1.00 92.69 234 TYR A C 1
ATOM 1938 O O . TYR A 1 234 ? 9.582 6.613 -15.377 1.00 92.69 234 TYR A O 1
ATOM 1946 N N . ARG A 1 235 ? 11.749 6.818 -15.925 1.00 92.19 235 ARG A N 1
ATOM 1947 C CA . ARG A 1 235 ? 11.810 8.283 -15.867 1.00 92.19 235 ARG A CA 1
ATOM 1948 C C . ARG A 1 235 ? 12.070 8.906 -17.231 1.00 92.19 235 ARG A C 1
ATOM 1950 O O . ARG A 1 235 ? 11.510 9.958 -17.504 1.00 92.19 235 ARG A O 1
ATOM 1957 N N . GLY A 1 236 ? 12.862 8.245 -18.075 1.00 89.69 236 GLY A N 1
ATOM 1958 C CA . GLY A 1 236 ? 13.264 8.763 -19.383 1.00 89.69 236 GLY A CA 1
ATOM 1959 C C . GLY A 1 236 ? 12.555 8.160 -20.599 1.00 89.69 236 GLY A C 1
ATOM 1960 O O . GLY A 1 236 ? 12.633 8.758 -21.662 1.00 89.69 236 GLY A O 1
ATOM 1961 N N . GLN A 1 237 ? 11.859 7.023 -20.483 1.00 89.50 237 GLN A N 1
ATOM 1962 C CA . GLN A 1 237 ? 11.203 6.360 -21.621 1.00 89.50 237 GLN A CA 1
ATOM 1963 C C . GLN A 1 237 ? 9.695 6.225 -21.401 1.00 89.50 237 GLN A C 1
ATOM 1965 O O . GLN A 1 237 ? 9.228 5.685 -20.393 1.00 89.50 237 GLN A O 1
ATOM 1970 N N . THR A 1 238 ? 8.907 6.711 -22.360 1.00 88.19 238 THR A N 1
ATOM 1971 C CA . THR A 1 238 ? 7.443 6.721 -22.248 1.00 88.19 238 THR A CA 1
ATOM 1972 C C . THR A 1 238 ? 6.887 5.310 -22.355 1.00 88.19 238 THR A C 1
ATOM 1974 O O . THR A 1 238 ? 6.095 4.904 -21.498 1.00 88.19 238 THR A O 1
ATOM 1977 N N . LEU A 1 239 ? 7.356 4.539 -23.340 1.00 87.38 239 LEU A N 1
ATOM 1978 C CA . LEU A 1 239 ? 6.921 3.165 -23.561 1.00 87.38 239 LEU A CA 1
ATOM 1979 C C . LEU A 1 239 ? 7.180 2.275 -22.335 1.00 87.38 239 LEU A C 1
ATOM 1981 O O . LEU A 1 239 ? 6.269 1.587 -21.874 1.00 87.38 239 LEU A O 1
ATOM 1985 N N . ALA A 1 240 ? 8.360 2.383 -21.712 1.00 89.38 240 ALA A N 1
ATOM 1986 C CA . ALA A 1 240 ? 8.709 1.666 -20.480 1.00 89.38 240 ALA A CA 1
ATOM 1987 C C . ALA A 1 240 ? 7.661 1.846 -19.368 1.00 89.38 240 ALA A C 1
ATOM 1989 O O . ALA A 1 240 ? 7.242 0.891 -18.707 1.00 89.38 240 ALA A O 1
ATOM 1990 N N . ARG A 1 241 ? 7.226 3.095 -19.146 1.00 88.12 241 ARG A N 1
ATOM 1991 C CA . ARG A 1 241 ? 6.238 3.443 -18.113 1.00 88.12 241 ARG A CA 1
ATOM 1992 C C . ARG A 1 241 ? 4.850 2.930 -18.464 1.00 88.12 241 ARG A C 1
ATOM 1994 O O . ARG A 1 241 ? 4.151 2.445 -17.575 1.00 88.12 241 ARG A O 1
ATOM 2001 N N . THR A 1 242 ? 4.469 3.033 -19.732 1.00 87.56 242 THR A N 1
ATOM 2002 C CA . THR A 1 242 ? 3.172 2.585 -20.243 1.00 87.56 242 THR A CA 1
ATOM 2003 C C . THR A 1 242 ? 3.029 1.074 -20.100 1.00 87.56 242 THR A C 1
ATOM 2005 O O . THR A 1 242 ? 2.094 0.615 -19.443 1.00 87.56 242 THR A O 1
ATOM 2008 N N . VAL A 1 243 ? 4.016 0.308 -20.581 1.00 86.50 243 VAL A N 1
ATOM 2009 C CA . VAL A 1 243 ? 4.048 -1.157 -20.443 1.00 86.50 243 VAL A CA 1
ATOM 2010 C C . VAL A 1 243 ? 4.004 -1.554 -18.971 1.00 86.50 243 VAL A C 1
ATOM 2012 O O . VAL A 1 243 ? 3.176 -2.371 -18.572 1.00 86.50 243 VAL A O 1
ATOM 2015 N N . ARG A 1 244 ? 4.823 -0.925 -18.117 1.00 87.06 244 ARG A N 1
ATOM 2016 C CA . ARG A 1 244 ? 4.800 -1.184 -16.669 1.00 87.06 244 ARG A CA 1
ATOM 2017 C C . ARG A 1 244 ? 3.416 -0.941 -16.060 1.00 87.06 244 ARG A C 1
ATOM 2019 O O . ARG A 1 244 ? 2.970 -1.738 -15.238 1.00 87.06 244 ARG A O 1
ATOM 2026 N N . GLY A 1 245 ? 2.759 0.155 -16.440 1.00 86.81 245 GLY A N 1
ATOM 2027 C CA . GLY A 1 245 ? 1.409 0.491 -15.997 1.00 86.81 245 GLY A CA 1
ATOM 2028 C C . GLY A 1 245 ? 0.396 -0.579 -16.394 1.00 86.81 245 GLY A C 1
ATOM 2029 O O . GLY A 1 245 ? -0.345 -1.074 -15.549 1.00 86.81 245 GLY A O 1
ATOM 2030 N N . MET A 1 246 ? 0.427 -1.000 -17.657 1.00 87.44 246 MET A N 1
ATOM 2031 C CA . MET A 1 246 ? -0.457 -2.035 -18.195 1.00 87.44 246 MET A CA 1
ATOM 2032 C C . MET A 1 246 ? -0.237 -3.391 -17.516 1.00 87.44 246 MET A C 1
ATOM 2034 O O . MET A 1 246 ? -1.194 -4.095 -17.203 1.00 87.44 246 MET A O 1
ATOM 2038 N N . MET A 1 247 ? 1.011 -3.729 -17.184 1.00 84.00 247 MET A N 1
ATOM 2039 C CA . MET A 1 247 ? 1.341 -4.946 -16.436 1.00 84.00 247 MET A CA 1
ATOM 2040 C C . MET A 1 247 ? 0.754 -4.976 -15.016 1.00 84.00 247 MET A C 1
ATOM 2042 O O . MET A 1 247 ? 0.632 -6.056 -14.428 1.00 84.00 247 MET A O 1
ATOM 2046 N N . TYR A 1 248 ? 0.346 -3.833 -14.451 1.00 88.25 248 TYR A N 1
ATOM 2047 C CA . TYR A 1 248 ? -0.374 -3.825 -13.179 1.00 88.25 248 TYR A CA 1
ATOM 2048 C C . TYR A 1 248 ? -1.811 -4.329 -13.298 1.00 88.25 248 TYR A C 1
ATOM 2050 O O . TYR A 1 248 ? -2.296 -4.879 -12.311 1.00 88.25 248 TYR A O 1
ATOM 2058 N N . TYR A 1 249 ? -2.466 -4.239 -14.464 1.00 90.25 249 TYR A N 1
ATOM 2059 C CA . TYR A 1 249 ? -3.825 -4.772 -14.633 1.00 90.25 249 TYR A CA 1
ATOM 2060 C C . TYR A 1 249 ? -3.870 -6.270 -14.372 1.00 90.25 249 TYR A C 1
ATOM 2062 O O . TYR A 1 249 ? -4.683 -6.723 -13.572 1.00 90.25 249 TYR A O 1
ATOM 2070 N N . TYR A 1 250 ? -2.936 -7.029 -14.951 1.00 87.75 250 TYR A N 1
ATOM 2071 C CA . TYR A 1 250 ? -2.839 -8.465 -14.700 1.00 87.75 250 TYR A CA 1
ATOM 2072 C C . TYR A 1 250 ? -2.684 -8.778 -13.204 1.00 87.75 250 TYR A C 1
ATOM 2074 O O . TYR A 1 250 ? -3.391 -9.622 -12.657 1.00 87.75 250 TYR A O 1
ATOM 2082 N N . ARG A 1 251 ? -1.786 -8.062 -12.514 1.00 84.50 251 ARG A N 1
ATOM 2083 C CA . ARG A 1 251 ? -1.553 -8.261 -11.074 1.00 84.50 251 ARG A CA 1
ATOM 2084 C C . ARG A 1 251 ? -2.776 -7.893 -10.233 1.00 84.50 251 ARG A C 1
ATOM 2086 O O . ARG A 1 251 ? -3.082 -8.605 -9.281 1.00 84.50 251 ARG A O 1
ATOM 2093 N N . ALA A 1 252 ? -3.459 -6.805 -10.580 1.00 88.75 252 ALA A N 1
ATOM 2094 C CA . ALA A 1 252 ? -4.661 -6.348 -9.896 1.00 88.75 252 ALA A CA 1
ATOM 2095 C C . ALA A 1 252 ? -5.823 -7.329 -10.090 1.00 88.75 252 ALA A C 1
ATOM 2097 O O . ALA A 1 252 ? -6.448 -7.719 -9.111 1.00 88.75 252 ALA A O 1
ATOM 2098 N N . LEU A 1 253 ? -6.058 -7.795 -11.320 1.00 89.56 253 LEU A N 1
ATOM 2099 C CA . LEU A 1 253 ? -7.097 -8.781 -11.627 1.00 89.56 253 LEU A CA 1
ATOM 2100 C C . LEU A 1 253 ? -6.831 -10.118 -10.946 1.00 89.56 253 LEU A C 1
ATOM 2102 O O . LEU A 1 253 ? -7.751 -10.722 -10.410 1.00 89.56 253 LEU A O 1
ATOM 2106 N N . LYS A 1 254 ? -5.568 -10.551 -10.899 1.00 87.00 254 LYS A N 1
ATOM 2107 C CA . LYS A 1 254 ? -5.181 -11.754 -10.164 1.00 87.00 254 LYS A CA 1
ATOM 2108 C C . LYS A 1 254 ? -5.468 -11.624 -8.664 1.00 87.00 254 LYS A C 1
ATOM 2110 O O . LYS A 1 254 ? -5.994 -12.552 -8.061 1.00 87.00 254 LYS A O 1
ATOM 2115 N N . MET A 1 255 ? -5.144 -10.476 -8.065 1.00 84.88 255 MET A N 1
ATOM 2116 C CA . MET A 1 255 ? -5.466 -10.200 -6.661 1.00 84.88 255 MET A CA 1
ATOM 2117 C C . MET A 1 255 ? -6.979 -10.160 -6.425 1.00 84.88 255 MET A C 1
ATOM 2119 O O . MET A 1 255 ? -7.463 -10.715 -5.446 1.00 84.88 255 MET A O 1
ATOM 2123 N N . LEU A 1 256 ? -7.733 -9.534 -7.325 1.00 87.19 256 LEU A N 1
ATOM 2124 C CA . LEU A 1 256 ? -9.182 -9.443 -7.201 1.00 87.19 256 LEU A CA 1
ATOM 2125 C C . LEU A 1 256 ? -9.846 -10.822 -7.336 1.00 87.19 256 LEU A C 1
ATOM 2127 O O . LEU A 1 256 ? -10.701 -11.158 -6.531 1.00 87.19 256 LEU A O 1
ATOM 2131 N N . ALA A 1 257 ? -9.379 -11.663 -8.263 1.00 87.94 257 ALA A N 1
ATOM 2132 C CA . ALA A 1 257 ? -9.862 -13.036 -8.418 1.00 87.94 257 ALA A CA 1
ATOM 2133 C C . ALA A 1 257 ? -9.569 -13.905 -7.180 1.00 87.94 257 ALA A C 1
ATOM 2135 O O . ALA A 1 257 ? -10.385 -14.747 -6.801 1.00 87.94 257 ALA A O 1
ATOM 2136 N N . PHE A 1 258 ? -8.428 -13.680 -6.518 1.00 84.94 258 PHE A N 1
ATOM 2137 C CA . PHE A 1 258 ? -8.152 -14.283 -5.214 1.00 84.94 258 PHE A CA 1
ATOM 2138 C C . PHE A 1 258 ? -9.181 -13.833 -4.175 1.00 84.94 258 PHE A C 1
ATOM 2140 O O . PHE A 1 258 ? -9.803 -14.673 -3.539 1.00 84.94 258 PHE A O 1
ATOM 2147 N N . LEU A 1 259 ? -9.415 -12.526 -4.038 1.00 83.94 259 LEU A N 1
ATOM 2148 C CA . LEU A 1 259 ? -10.363 -11.991 -3.055 1.00 83.94 259 LEU A CA 1
ATOM 2149 C C . LEU A 1 259 ? -11.814 -12.432 -3.307 1.00 83.94 259 LEU A C 1
ATOM 2151 O O . LEU A 1 259 ? -12.534 -12.668 -2.345 1.00 83.94 259 LEU A O 1
ATOM 2155 N N . ASP A 1 260 ? -12.222 -12.600 -4.567 1.00 84.44 260 ASP A N 1
ATOM 2156 C CA . ASP A 1 260 ? -13.556 -13.097 -4.935 1.00 84.44 260 ASP A CA 1
ATOM 2157 C C . ASP A 1 260 ? -13.798 -14.558 -4.516 1.00 84.44 260 ASP A C 1
ATOM 2159 O O . ASP A 1 260 ? -14.947 -14.973 -4.358 1.00 84.44 260 ASP A O 1
ATOM 2163 N N . SER A 1 261 ? -12.728 -15.349 -4.383 1.00 76.00 261 SER A N 1
ATOM 2164 C CA . SER A 1 261 ? -12.785 -16.792 -4.102 1.00 76.00 261 SER A CA 1
ATOM 2165 C C . SER A 1 261 ? -12.268 -17.176 -2.714 1.00 76.00 261 SER A C 1
ATOM 2167 O O . SER A 1 261 ? -12.509 -18.295 -2.256 1.00 76.00 261 SER A O 1
ATOM 2169 N N . ALA A 1 262 ? -11.568 -16.270 -2.032 1.00 74.56 262 ALA A N 1
ATOM 2170 C CA . ALA A 1 262 ? -11.004 -16.500 -0.714 1.00 74.56 262 ALA A CA 1
ATOM 2171 C C . ALA A 1 262 ? -12.087 -16.432 0.371 1.00 74.56 262 ALA A C 1
ATOM 2173 O O . ALA A 1 262 ? -12.875 -15.490 0.442 1.00 74.56 262 ALA A O 1
ATOM 2174 N N . SER A 1 263 ? -12.086 -17.420 1.267 1.00 68.25 263 SER A N 1
ATOM 2175 C CA . SER A 1 263 ? -12.870 -17.346 2.501 1.00 68.25 263 SER A CA 1
ATOM 2176 C C . SER A 1 263 ? -12.299 -16.268 3.439 1.00 68.25 263 SER A C 1
ATOM 2178 O O . SER A 1 263 ? -11.113 -15.932 3.363 1.00 68.25 263 SER A O 1
ATOM 2180 N N . GLU A 1 264 ? -13.090 -15.751 4.388 1.00 62.00 264 GLU A N 1
ATOM 2181 C CA . GLU A 1 264 ? -12.563 -14.831 5.415 1.00 62.00 264 GLU A CA 1
ATOM 2182 C C . GLU A 1 264 ? -11.382 -15.436 6.201 1.00 62.00 264 GLU A C 1
ATOM 2184 O O . GLU A 1 264 ? -10.488 -14.712 6.652 1.00 62.00 264 GLU A O 1
ATOM 2189 N N . MET A 1 265 ? -11.348 -16.767 6.343 1.00 57.19 265 MET A N 1
ATOM 2190 C CA . MET A 1 265 ? -10.229 -17.477 6.960 1.00 57.19 265 MET A CA 1
ATOM 2191 C C . MET A 1 265 ? -8.979 -17.455 6.076 1.00 57.19 265 MET A C 1
ATOM 2193 O O . MET A 1 265 ? -7.909 -17.129 6.587 1.00 57.19 265 MET A O 1
ATOM 2197 N N . ASP A 1 266 ? -9.117 -17.684 4.769 1.00 64.31 266 ASP A N 1
ATOM 2198 C CA . ASP A 1 266 ? -8.014 -17.667 3.796 1.00 64.31 266 ASP A CA 1
ATOM 2199 C C . ASP A 1 266 ? -7.369 -16.270 3.718 1.00 64.31 266 ASP A C 1
ATOM 2201 O O . ASP A 1 266 ? -6.145 -16.132 3.693 1.00 64.31 266 ASP A O 1
ATOM 2205 N N . ILE A 1 267 ? -8.176 -15.203 3.770 1.00 63.84 267 ILE A N 1
ATOM 2206 C CA . ILE A 1 267 ? -7.688 -13.811 3.806 1.00 63.84 267 ILE A CA 1
ATOM 2207 C C . ILE A 1 267 ? -6.907 -13.544 5.106 1.00 63.84 267 ILE A C 1
ATOM 2209 O O . ILE A 1 267 ? -5.852 -12.889 5.121 1.00 63.84 267 ILE A O 1
ATOM 2213 N N . ARG A 1 268 ? -7.409 -14.056 6.235 1.00 59.38 268 ARG A N 1
ATOM 2214 C CA . ARG A 1 268 ? -6.780 -13.883 7.549 1.00 59.38 268 ARG A CA 1
ATOM 2215 C C . ARG A 1 268 ? -5.497 -14.700 7.694 1.00 59.38 268 ARG A C 1
ATOM 2217 O O . ARG A 1 268 ? -4.580 -14.249 8.377 1.00 59.38 268 ARG A O 1
ATOM 2224 N N . GLU A 1 269 ? -5.422 -15.874 7.088 1.00 60.91 269 GLU A N 1
ATOM 2225 C CA . GLU A 1 269 ? -4.227 -16.715 7.070 1.00 60.91 269 GLU A CA 1
ATOM 2226 C C . GLU A 1 269 ? -3.169 -16.138 6.129 1.00 60.91 269 GLU A C 1
ATOM 2228 O O . GLU A 1 269 ? -2.048 -15.872 6.567 1.00 60.91 269 GLU A O 1
ATOM 2233 N N . GLY A 1 270 ? -3.558 -15.745 4.914 1.00 59.34 270 GLY A N 1
ATOM 2234 C CA . GLY A 1 270 ? -2.638 -15.122 3.969 1.00 59.34 270 GLY A CA 1
ATOM 2235 C C . GLY A 1 270 ? -2.033 -13.812 4.477 1.00 59.34 270 GLY A C 1
ATOM 2236 O O . GLY A 1 270 ? -0.837 -13.563 4.338 1.00 59.34 270 GLY A O 1
ATOM 2237 N N . SER A 1 271 ? -2.813 -12.984 5.178 1.00 58.41 271 SER A N 1
ATOM 2238 C CA . SER A 1 271 ? -2.275 -11.783 5.839 1.00 58.41 271 SER A CA 1
ATOM 2239 C C . SER A 1 271 ? -1.292 -12.090 6.979 1.00 58.41 271 SER A C 1
ATOM 2241 O O . SER A 1 271 ? -0.387 -11.289 7.235 1.00 58.41 271 SER A O 1
ATOM 2243 N N . ARG A 1 272 ? -1.425 -13.238 7.660 1.00 54.72 272 ARG A N 1
ATOM 2244 C CA . ARG A 1 272 ? -0.476 -13.686 8.692 1.00 54.72 272 ARG A CA 1
ATOM 2245 C C . ARG A 1 272 ? 0.832 -14.174 8.077 1.00 54.72 272 ARG A C 1
ATOM 2247 O O . ARG A 1 272 ? 1.879 -13.818 8.615 1.00 54.72 272 ARG A O 1
ATOM 2254 N N . GLU A 1 273 ? 0.773 -14.908 6.971 1.00 55.62 273 GLU A N 1
ATOM 2255 C CA . GLU A 1 273 ? 1.948 -15.389 6.230 1.00 55.62 273 GLU A CA 1
ATOM 2256 C C . GLU A 1 273 ? 2.747 -14.234 5.610 1.00 55.62 273 GLU A C 1
ATOM 2258 O O . GLU A 1 273 ? 3.964 -14.144 5.767 1.00 55.62 273 GLU A O 1
ATOM 2263 N N . LEU A 1 274 ? 2.066 -13.255 5.003 1.00 54.12 274 LEU A N 1
ATOM 2264 C CA . LEU A 1 274 ? 2.715 -12.039 4.494 1.00 54.12 274 LEU A CA 1
ATOM 2265 C C . LEU A 1 274 ? 3.467 -11.268 5.592 1.00 54.12 274 LEU A C 1
ATOM 2267 O O . LEU A 1 274 ? 4.507 -10.655 5.332 1.00 54.12 274 LEU A O 1
ATOM 2271 N N . ALA A 1 275 ? 2.924 -11.264 6.812 1.00 47.28 275 ALA A N 1
ATOM 2272 C CA . ALA A 1 275 ? 3.500 -10.563 7.951 1.00 47.28 275 ALA A CA 1
ATOM 2273 C C . ALA A 1 275 ? 4.686 -11.313 8.582 1.00 47.28 275 ALA A C 1
ATOM 2275 O O . ALA A 1 275 ? 5.646 -10.655 8.985 1.00 47.28 275 ALA A O 1
ATOM 2276 N N . SER A 1 276 ? 4.654 -12.651 8.652 1.00 51.09 276 SER A N 1
ATOM 2277 C CA . SER A 1 276 ? 5.777 -13.455 9.161 1.00 51.09 276 SER A CA 1
ATOM 2278 C C . SER A 1 276 ? 6.989 -13.395 8.225 1.00 51.09 276 SER A C 1
ATOM 2280 O O . SER A 1 276 ? 8.121 -13.275 8.688 1.00 51.09 276 SER A O 1
ATOM 2282 N N . MET A 1 277 ? 6.773 -13.346 6.907 1.00 47.91 277 MET A N 1
ATOM 2283 C CA . MET A 1 277 ? 7.875 -13.255 5.940 1.00 47.91 277 MET A CA 1
ATOM 2284 C C . MET A 1 277 ? 8.612 -11.907 5.981 1.00 47.91 277 MET A C 1
ATOM 2286 O O . MET A 1 277 ? 9.831 -11.872 5.825 1.00 47.91 277 MET A O 1
ATOM 2290 N N . ARG A 1 278 ? 7.912 -10.796 6.269 1.00 47.75 278 ARG A N 1
ATOM 2291 C CA . ARG A 1 278 ? 8.566 -9.492 6.515 1.00 47.75 278 ARG A CA 1
ATOM 2292 C C . ARG A 1 278 ? 9.481 -9.505 7.747 1.00 47.75 278 ARG A C 1
ATOM 2294 O O . ARG A 1 278 ? 10.373 -8.665 7.833 1.00 47.75 278 ARG A O 1
ATOM 2301 N N . GLN A 1 279 ? 9.255 -10.417 8.697 1.00 41.59 279 GLN A N 1
ATOM 2302 C CA . GLN A 1 279 ? 10.109 -10.579 9.877 1.00 41.59 279 GLN A CA 1
ATOM 2303 C C . GLN A 1 279 ? 11.324 -11.470 9.602 1.00 41.59 279 GLN A C 1
ATOM 2305 O O . GLN A 1 279 ? 12.402 -11.137 10.086 1.00 41.59 279 GLN A O 1
ATOM 2310 N N . GLY A 1 280 ? 11.195 -12.516 8.774 1.00 32.88 280 GLY A N 1
ATOM 2311 C CA . GLY A 1 280 ? 12.328 -13.368 8.379 1.00 32.88 280 GLY A CA 1
ATOM 2312 C C . GLY A 1 280 ? 13.453 -12.589 7.686 1.00 32.88 280 GLY A C 1
ATOM 2313 O O . GLY A 1 280 ? 14.624 -12.799 7.973 1.00 32.88 280 GLY A O 1
ATOM 2314 N N . SER A 1 281 ? 13.113 -11.582 6.873 1.00 36.53 281 SER A N 1
ATOM 2315 C CA . SER A 1 281 ? 14.108 -10.695 6.250 1.00 36.53 281 SER A CA 1
ATOM 2316 C C . SER A 1 281 ? 14.762 -9.689 7.208 1.00 36.53 281 SER A C 1
ATOM 2318 O O . SER A 1 281 ? 15.705 -9.010 6.818 1.00 36.53 281 SER A O 1
ATOM 2320 N N . SER A 1 282 ? 14.243 -9.531 8.432 1.00 31.11 282 SER A N 1
ATOM 2321 C CA . SER A 1 282 ? 14.737 -8.551 9.408 1.00 31.11 282 SER A CA 1
ATOM 2322 C C . SER A 1 282 ? 15.513 -9.180 10.569 1.00 31.11 282 SER A C 1
ATOM 2324 O O . SER A 1 282 ? 16.071 -8.416 11.358 1.00 31.11 282 SER A O 1
ATOM 2326 N N . LEU A 1 283 ? 15.535 -10.513 10.711 1.00 28.39 283 LEU A N 1
ATOM 2327 C CA . LEU A 1 283 ? 16.180 -11.177 11.853 1.00 28.39 283 LEU A CA 1
ATOM 2328 C C . LEU A 1 283 ? 17.368 -12.090 11.517 1.00 28.39 283 LEU A C 1
ATOM 2330 O O . LEU A 1 283 ? 18.155 -12.341 12.423 1.00 28.39 283 LEU A O 1
ATOM 2334 N N . ASP A 1 284 ? 17.580 -12.497 10.263 1.00 27.00 284 ASP A N 1
ATOM 2335 C CA . ASP A 1 284 ? 18.729 -13.346 9.903 1.00 27.00 284 ASP A CA 1
ATOM 2336 C C . ASP A 1 284 ? 19.902 -12.523 9.354 1.00 27.00 284 ASP A C 1
ATOM 2338 O O . ASP A 1 284 ? 20.274 -12.574 8.182 1.00 27.00 284 ASP A O 1
ATOM 2342 N N . GLY A 1 285 ? 20.510 -11.744 10.247 1.00 30.50 285 GLY A N 1
ATOM 2343 C CA . GLY A 1 285 ? 21.942 -11.478 10.172 1.00 30.50 285 GLY A CA 1
ATOM 2344 C C . GLY A 1 285 ? 22.656 -12.582 10.947 1.00 30.50 285 GLY A C 1
ATOM 2345 O O . GLY A 1 285 ? 22.314 -12.808 12.101 1.00 30.50 285 GLY A O 1
ATOM 2346 N N . PHE A 1 286 ? 23.653 -13.218 10.326 1.00 29.25 286 PHE A N 1
ATOM 2347 C CA . PHE A 1 286 ? 24.513 -14.294 10.854 1.00 29.25 286 PHE A CA 1
ATOM 2348 C C . PHE A 1 286 ? 24.024 -15.739 10.658 1.00 29.25 286 PHE A C 1
ATOM 2350 O O . PHE A 1 286 ? 23.663 -16.429 11.603 1.00 29.25 286 PHE A O 1
ATOM 2357 N N . SER A 1 287 ? 24.163 -16.267 9.439 1.00 23.27 287 SER A N 1
ATOM 2358 C CA . SER A 1 287 ? 25.029 -17.436 9.172 1.00 23.27 287 SER A CA 1
ATOM 2359 C C . SER A 1 287 ? 25.045 -17.784 7.679 1.00 23.27 287 SER A C 1
ATOM 2361 O O . SER A 1 287 ? 24.025 -17.841 7.003 1.00 23.27 287 SER A O 1
ATOM 2363 N N . SER A 1 288 ? 26.258 -17.957 7.163 1.00 28.31 288 SER A N 1
ATOM 2364 C CA . SER A 1 288 ? 26.570 -18.389 5.803 1.00 28.31 288 SER A CA 1
ATOM 2365 C C . SER A 1 288 ? 26.354 -19.896 5.672 1.00 28.31 288 SER A C 1
ATOM 2367 O O . SER A 1 288 ? 26.899 -20.633 6.485 1.00 28.31 288 SER A O 1
ATOM 2369 N N . GLU A 1 289 ? 25.624 -20.351 4.648 1.00 24.61 289 GLU A N 1
ATOM 2370 C CA . GLU A 1 289 ? 26.146 -21.222 3.577 1.00 24.61 289 GLU A CA 1
ATOM 2371 C C . GLU A 1 289 ? 25.039 -21.739 2.632 1.00 24.61 289 GLU A C 1
ATOM 2373 O O . GLU A 1 289 ? 23.932 -22.068 3.043 1.00 24.61 289 GLU A O 1
ATOM 2378 N N . ARG A 1 290 ? 25.427 -21.879 1.354 1.00 23.89 290 ARG A N 1
ATOM 2379 C CA . ARG A 1 290 ? 24.740 -22.516 0.209 1.00 23.89 290 ARG A CA 1
ATOM 2380 C C . ARG A 1 290 ? 23.602 -21.756 -0.477 1.00 23.89 290 ARG A C 1
ATOM 2382 O O . ARG A 1 290 ? 22.414 -21.984 -0.286 1.00 23.89 290 ARG A O 1
ATOM 2389 N N . SER A 1 291 ? 24.036 -20.974 -1.458 1.00 25.52 291 SER A N 1
ATOM 2390 C CA . SER A 1 291 ? 23.309 -20.665 -2.685 1.00 25.52 291 SER A CA 1
ATOM 2391 C C . SER A 1 291 ? 22.941 -21.926 -3.487 1.00 25.52 291 SER A C 1
ATOM 2393 O O . SER A 1 291 ? 23.788 -22.798 -3.696 1.00 25.52 291 SER A O 1
ATOM 2395 N N . PRO A 1 292 ? 21.735 -21.980 -4.075 1.00 27.09 292 PRO A N 1
ATOM 2396 C CA . PRO A 1 292 ? 21.533 -22.553 -5.389 1.00 27.09 292 PRO A CA 1
ATOM 2397 C C . PRO A 1 292 ? 21.498 -21.431 -6.431 1.00 27.09 292 PRO A C 1
ATOM 2399 O O . PRO A 1 292 ? 20.890 -20.375 -6.263 1.00 27.09 292 PRO A O 1
ATOM 2402 N N . SER A 1 293 ? 22.231 -21.680 -7.502 1.00 23.08 293 SER A N 1
ATOM 2403 C CA . SER A 1 293 ? 22.526 -20.795 -8.615 1.00 23.08 293 SER A CA 1
ATOM 2404 C C . SER A 1 293 ? 21.310 -20.405 -9.466 1.00 23.08 293 SER A C 1
ATOM 2406 O O . SER A 1 293 ? 20.339 -21.144 -9.609 1.00 23.08 293 SER A O 1
ATOM 2408 N N . MET A 1 294 ? 21.447 -19.216 -10.063 1.00 30.72 294 MET A N 1
ATOM 2409 C CA . MET A 1 294 ? 20.820 -18.705 -11.288 1.00 30.72 294 MET A CA 1
ATOM 2410 C C . MET A 1 294 ? 19.639 -19.503 -11.869 1.00 30.72 294 MET A C 1
ATOM 2412 O O . MET A 1 294 ? 19.816 -20.445 -12.641 1.00 30.72 294 MET A O 1
ATOM 2416 N N . ARG A 1 295 ? 18.427 -18.976 -11.666 1.00 23.48 295 ARG A N 1
ATOM 2417 C CA . ARG A 1 295 ? 17.342 -19.054 -12.652 1.00 23.48 295 ARG A CA 1
ATOM 2418 C C . ARG A 1 295 ? 16.718 -17.673 -12.832 1.00 23.48 295 ARG A C 1
ATOM 2420 O O . ARG A 1 295 ? 16.238 -17.089 -11.874 1.00 23.48 295 ARG A O 1
ATOM 2427 N N . SER A 1 296 ? 16.805 -17.190 -14.072 1.00 23.19 296 SER A N 1
ATOM 2428 C CA . SER A 1 296 ? 16.021 -16.142 -14.743 1.00 23.19 296 SER A CA 1
ATOM 2429 C C . SER A 1 296 ? 15.482 -14.967 -13.917 1.00 23.19 296 SER A C 1
ATOM 2431 O O . SER A 1 296 ? 14.638 -15.131 -13.043 1.00 23.19 296 SER A O 1
ATOM 2433 N N . LEU A 1 297 ? 15.819 -13.753 -14.361 1.00 32.72 297 LEU A N 1
ATOM 2434 C CA . LEU A 1 297 ? 14.970 -12.566 -14.220 1.00 32.72 297 LEU A CA 1
ATOM 2435 C C . LEU A 1 297 ? 13.505 -12.914 -14.541 1.00 32.72 297 LEU A C 1
ATOM 2437 O O . LEU A 1 297 ? 13.116 -13.020 -15.700 1.00 32.72 297 LEU A O 1
ATOM 2441 N N . GLY A 1 298 ? 12.695 -13.121 -13.511 1.00 30.05 298 GLY A N 1
ATOM 2442 C CA . GLY A 1 298 ? 11.302 -13.507 -13.662 1.00 30.05 298 GLY A CA 1
ATOM 2443 C C . GLY A 1 298 ? 10.715 -13.813 -12.299 1.00 30.05 298 GLY A C 1
ATOM 2444 O O . GLY A 1 298 ? 11.050 -14.828 -11.709 1.00 30.05 298 GLY A O 1
ATOM 2445 N N . ARG A 1 299 ? 9.817 -12.934 -11.842 1.00 34.94 299 ARG A N 1
ATOM 2446 C CA . ARG A 1 299 ? 9.244 -12.875 -10.486 1.00 34.94 299 ARG A CA 1
ATOM 2447 C C . ARG A 1 299 ? 10.214 -12.280 -9.466 1.00 34.94 299 ARG A C 1
ATOM 2449 O O . ARG A 1 299 ? 10.982 -12.960 -8.807 1.00 34.94 299 ARG A O 1
ATOM 2456 N N . ALA A 1 300 ? 10.069 -10.977 -9.242 1.00 32.69 300 ALA A N 1
ATOM 2457 C CA . ALA A 1 300 ? 10.072 -10.543 -7.855 1.00 32.69 300 ALA A CA 1
ATOM 2458 C C . ALA A 1 300 ? 8.933 -11.325 -7.186 1.00 32.69 300 ALA A C 1
ATOM 2460 O O . ALA A 1 300 ? 7.762 -11.009 -7.421 1.00 32.69 300 ALA A O 1
ATOM 2461 N N . ASP A 1 301 ? 9.271 -12.404 -6.481 1.00 37.84 301 ASP A N 1
ATOM 2462 C CA . ASP A 1 301 ? 8.357 -13.144 -5.622 1.00 37.84 301 ASP A CA 1
ATOM 2463 C C . ASP A 1 301 ? 7.878 -12.178 -4.539 1.00 37.84 301 ASP A C 1
ATOM 2465 O O . ASP A 1 301 ? 8.428 -12.052 -3.450 1.00 37.84 301 ASP A O 1
ATOM 2469 N N . SER A 1 302 ? 6.832 -11.420 -4.866 1.00 46.00 302 SER A N 1
ATOM 2470 C CA . SER A 1 302 ? 5.975 -10.840 -3.852 1.00 46.00 302 SER A CA 1
ATOM 2471 C C . SER A 1 302 ? 5.501 -12.009 -3.004 1.00 46.00 302 SER A C 1
ATOM 2473 O O . SER A 1 302 ? 4.986 -12.976 -3.566 1.00 46.00 302 SER A O 1
ATOM 2475 N N . SER A 1 303 ? 5.614 -11.916 -1.686 1.00 48.34 303 SER A N 1
ATOM 2476 C CA . SER A 1 303 ? 5.069 -12.890 -0.731 1.00 48.34 303 SER A CA 1
ATOM 2477 C C . SER A 1 303 ? 3.579 -13.216 -0.966 1.00 48.34 303 SER A C 1
ATOM 2479 O O . SER A 1 303 ? 3.086 -14.242 -0.522 1.00 48.34 303 SER A O 1
ATOM 2481 N N . LEU A 1 304 ? 2.879 -12.389 -1.752 1.00 49.31 304 LEU A N 1
ATOM 2482 C CA . LEU A 1 304 ? 1.528 -12.612 -2.280 1.00 49.31 304 LEU A CA 1
ATOM 2483 C C . LEU A 1 304 ? 1.420 -13.795 -3.253 1.00 49.31 304 LEU A C 1
ATOM 2485 O O . LEU A 1 304 ? 0.338 -14.336 -3.427 1.00 49.31 304 LEU A O 1
ATOM 2489 N N . SER A 1 305 ? 2.512 -14.183 -3.916 1.00 53.81 305 SER A N 1
ATOM 2490 C CA . SER A 1 305 ? 2.524 -15.245 -4.929 1.00 53.81 305 SER A CA 1
ATOM 2491 C C . SER A 1 305 ? 2.193 -16.626 -4.356 1.00 53.81 305 SER A C 1
ATOM 2493 O O . SER A 1 305 ? 1.625 -17.443 -5.076 1.00 53.81 305 SER A O 1
ATOM 2495 N N . LEU A 1 306 ? 2.488 -16.831 -3.068 1.00 56.69 306 LEU A N 1
ATOM 2496 C CA . LEU A 1 306 ? 2.218 -18.048 -2.303 1.00 56.69 306 LEU A CA 1
ATOM 2497 C C . LEU A 1 306 ? 0.745 -18.186 -1.889 1.00 56.69 306 LEU A C 1
ATOM 2499 O O . LEU A 1 306 ? 0.306 -19.289 -1.591 1.00 56.69 306 LEU A O 1
ATOM 2503 N N . LEU A 1 307 ? -0.025 -17.091 -1.916 1.00 60.06 307 LEU A N 1
ATOM 2504 C CA . LEU A 1 307 ? -1.450 -17.098 -1.559 1.00 60.06 307 LEU A CA 1
ATOM 2505 C C . LEU A 1 307 ? -2.347 -17.638 -2.675 1.00 60.06 307 LEU A C 1
ATOM 2507 O O . LEU A 1 307 ? -3.511 -17.948 -2.439 1.00 60.06 307 LEU A O 1
ATOM 2511 N N . PHE A 1 308 ? -1.828 -17.718 -3.898 1.00 66.56 308 PHE A N 1
ATOM 2512 C CA . PHE A 1 308 ? -2.620 -18.055 -5.072 1.00 66.56 308 PHE A CA 1
ATOM 2513 C C . PHE A 1 308 ? -2.670 -19.568 -5.287 1.00 66.56 308 PHE A C 1
ATOM 2515 O O . PHE A 1 308 ? -1.630 -20.212 -5.434 1.00 66.56 308 PHE A O 1
ATOM 2522 N N . LYS A 1 309 ? -3.881 -20.123 -5.375 1.00 66.38 309 LYS A N 1
ATOM 2523 C CA . LYS A 1 309 ? -4.133 -21.558 -5.595 1.00 66.38 309 LYS A CA 1
ATOM 2524 C C . LYS A 1 309 ? -4.035 -21.957 -7.074 1.00 66.38 309 LYS A C 1
ATOM 2526 O O . LYS A 1 309 ? -4.098 -23.137 -7.408 1.00 66.38 309 LYS A O 1
ATOM 2531 N N . GLY A 1 310 ? -3.830 -20.987 -7.965 1.00 71.94 310 GLY A N 1
ATOM 2532 C CA . GLY A 1 310 ? -3.523 -21.168 -9.382 1.00 71.94 310 GLY A CA 1
ATOM 2533 C C . GLY A 1 310 ? -4.682 -20.816 -10.312 1.00 71.94 310 GLY A C 1
ATOM 2534 O O . GLY A 1 310 ? -4.428 -20.342 -11.423 1.00 71.94 310 GLY A O 1
ATOM 2535 N N . HIS A 1 311 ? -5.937 -20.964 -9.869 1.00 78.88 311 HIS A N 1
ATOM 2536 C CA . HIS A 1 311 ? -7.118 -20.602 -10.666 1.00 78.88 311 HIS A CA 1
ATOM 2537 C C . HIS A 1 311 ? -7.185 -19.096 -10.940 1.00 78.88 311 HIS A C 1
ATOM 2539 O O . HIS A 1 311 ? -7.603 -18.684 -12.020 1.00 78.88 311 HIS A O 1
ATOM 2545 N N . GLU A 1 31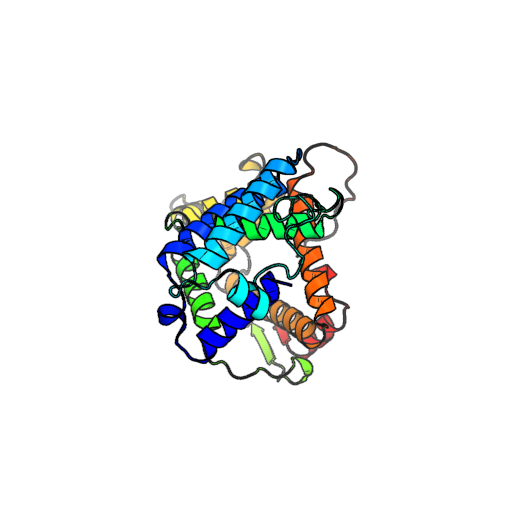2 ? -6.662 -18.270 -10.033 1.00 83.00 312 GLU A N 1
ATOM 2546 C CA . GLU A 1 312 ? -6.659 -16.809 -10.149 1.00 83.00 312 GLU A CA 1
ATOM 2547 C C . GLU A 1 312 ? -5.825 -16.330 -11.343 1.00 83.00 312 GLU A C 1
ATOM 2549 O O . GLU A 1 312 ? -6.145 -15.320 -11.972 1.00 83.00 312 GLU A O 1
ATOM 2554 N N . CYS A 1 313 ? -4.759 -17.067 -11.687 1.00 81.81 313 CYS A N 1
ATOM 2555 C CA . CYS A 1 313 ? -3.966 -16.804 -12.888 1.00 81.81 313 CYS A CA 1
ATOM 2556 C C . CYS A 1 313 ? -4.806 -17.005 -14.155 1.00 81.81 313 CYS A C 1
ATOM 2558 O O . CYS A 1 313 ? -4.767 -16.163 -15.049 1.00 81.81 313 CYS A O 1
ATOM 2560 N N . GLY A 1 314 ? -5.560 -18.107 -14.226 1.00 83.75 314 GLY A N 1
ATOM 2561 C CA . GLY A 1 314 ? -6.417 -18.422 -15.370 1.00 83.75 314 GLY A CA 1
ATOM 2562 C C . GLY A 1 314 ? -7.510 -17.375 -15.550 1.00 83.75 314 GLY A C 1
ATOM 2563 O O . GLY A 1 314 ? -7.649 -16.810 -16.633 1.00 83.75 314 GLY A O 1
ATOM 2564 N N . THR A 1 315 ? -8.207 -17.035 -14.465 1.00 86.25 315 THR A N 1
ATOM 2565 C CA . THR A 1 315 ? -9.259 -16.014 -14.475 1.00 86.25 315 THR A CA 1
ATOM 2566 C C . THR A 1 315 ? -8.719 -14.649 -14.904 1.00 86.25 315 THR A C 1
ATOM 2568 O O . THR A 1 315 ? -9.326 -13.988 -15.743 1.00 86.25 315 THR A O 1
ATOM 2571 N N . ALA A 1 316 ? -7.548 -14.234 -14.408 1.00 87.94 316 ALA A N 1
ATOM 2572 C CA . ALA A 1 316 ? -6.934 -12.975 -14.823 1.00 87.94 316 ALA A CA 1
ATOM 2573 C C . ALA A 1 316 ? -6.526 -12.975 -16.310 1.00 87.94 316 ALA A C 1
ATOM 2575 O O . ALA A 1 316 ? -6.786 -11.994 -17.006 1.00 87.94 316 ALA A O 1
ATOM 2576 N N . LEU A 1 317 ? -5.939 -14.068 -16.815 1.00 87.50 317 LEU A N 1
ATOM 2577 C CA . LEU A 1 317 ? -5.538 -14.193 -18.225 1.00 87.50 317 LEU A CA 1
ATOM 2578 C C . LEU A 1 317 ? -6.733 -14.223 -19.186 1.00 87.50 317 LEU A C 1
ATOM 2580 O O . LEU A 1 317 ? -6.632 -13.700 -20.292 1.00 87.50 317 LEU A O 1
ATOM 2584 N N . MET A 1 318 ? -7.875 -14.780 -18.768 1.00 88.56 318 MET A N 1
ATOM 2585 C CA . MET A 1 318 ? -9.111 -14.742 -19.561 1.00 88.56 318 MET A CA 1
ATOM 2586 C C . MET A 1 318 ? -9.691 -13.328 -19.693 1.00 88.56 318 MET A C 1
ATOM 2588 O O . MET A 1 318 ? -10.468 -13.071 -20.612 1.00 88.56 318 MET A O 1
ATOM 2592 N N . LYS A 1 319 ? -9.367 -12.417 -18.765 1.00 91.31 319 LYS A N 1
ATOM 2593 C CA . LYS A 1 319 ? -9.924 -11.055 -18.738 1.00 91.31 319 LYS A CA 1
ATOM 2594 C C . LYS A 1 319 ? -8.989 -9.992 -19.269 1.00 91.31 319 LYS A C 1
ATOM 2596 O O . LYS A 1 319 ? -9.469 -8.969 -19.750 1.00 91.31 319 LYS A O 1
ATOM 2601 N N . PHE A 1 320 ? -7.689 -10.219 -19.189 1.00 92.44 320 PHE A N 1
ATOM 2602 C CA . PHE A 1 320 ? -6.704 -9.266 -19.649 1.00 92.44 320 PHE A CA 1
ATOM 2603 C C . PHE A 1 320 ? -5.653 -9.958 -20.495 1.00 92.44 320 PHE A C 1
ATOM 2605 O O . PHE A 1 320 ? -4.931 -10.842 -20.033 1.00 92.44 320 PHE A O 1
ATOM 2612 N N . THR A 1 321 ? -5.536 -9.488 -21.728 1.00 87.62 321 THR A N 1
ATOM 2613 C CA . THR A 1 321 ? -4.456 -9.869 -22.628 1.00 87.62 321 THR A CA 1
ATOM 2614 C C . THR A 1 321 ? -3.690 -8.619 -23.019 1.00 87.62 321 THR A C 1
ATOM 2616 O O . THR A 1 321 ? -4.269 -7.575 -23.316 1.00 87.62 321 THR A O 1
ATOM 2619 N N . TYR A 1 322 ? -2.372 -8.732 -22.994 1.00 82.50 322 TYR A N 1
ATOM 2620 C CA . TYR A 1 322 ? -1.467 -7.709 -23.479 1.00 82.50 322 TYR A CA 1
ATOM 2621 C C . TYR A 1 322 ? -0.741 -8.277 -24.692 1.00 82.50 322 TYR A C 1
ATOM 2623 O O . TYR A 1 322 ? -0.208 -9.387 -24.603 1.00 82.50 322 TYR A O 1
ATOM 2631 N N . VAL A 1 323 ? -0.769 -7.535 -25.796 1.00 75.06 323 VAL A N 1
ATOM 2632 C CA . VAL A 1 323 ? -0.144 -7.902 -27.070 1.00 75.06 323 VAL A CA 1
ATOM 2633 C C . VAL A 1 323 ? 0.848 -6.824 -27.471 1.00 75.06 323 VAL A C 1
ATOM 2635 O O . VAL A 1 323 ? 0.461 -5.627 -27.479 1.00 75.06 323 VAL A O 1
#

Secondary structure (DSSP, 8-state):
-HHHHHHHHHHHHHHTT-HHHHB-GGGHHHHHHHHHHHHHHHHSSS--HHHHHHHHHHHHHIIIIISBSS---HHHHHHTTSS--S-TTS---TTTTT--PPPTT-HHHHHHHHHHHHHHH----GGGS-S-HHHHHHHHHHHHHHTS-PPPPPPGGGSPPEEE-----S--SS--TTTTTSB-TTS-BHHHHHHHHTHHHHHHHHHHHHHTT--SGGGGGTTSHHHHHHHHHHHH-HHHHHHHHHHHHHHHHHHHHHHHH--HHHHHHHHHHHHHHHHHHHH--S----PPP---S-----GGGGG--SHHHHHHHHHEEE-

InterPro domains:
  IPR003440 Glycosyl transferase 48 domain [PF02364] (129-219)
  IPR003440 Glycosyl transferase 48 domain [PF02364] (226-273)
  IPR058851 Callose synthase, helical domain [PF25968] (2-121)